Protein AF-A0A1A0EVM5-F1 (afdb_monomer_lite)

Secondary structure (DSSP, 8-state):
---------HHHHHHHHHHHHHHHHHHS-TTS-HHHHHHHHHHHHHHHHHHHHHHHHHHHHHHTTSTTTGGGHHHHHHHHHTT--HHHHHHHHIIIIIS----TTSHHHHHHHHHHHHHHHHHS--B-S-EEEETTTEEEES-B--HHHHT--HHHHTTHHHHHHHHHHHHHHHTT--GGGHHHHHHHHH---------------------

Sequence (211 aa):
MSDTRTLASPHSLIWHYYECLQRQIRRVPTDEPDRVQKQELALALFLAVSVVETFINAFFRVVVEEDEFRTHRDRVLKDIERRRSLDAKIKKWPENVLGVRLDESTPNVKRFLDLKNHRNALMHFVSSHESIELPGPLYVHGMADMSAFQALSLEQAVEYPEIIRRFVFEIFLARGITEERLPHAFHQWFGEPPSNHVVQPTAVRNVARRD

Foldseek 3Di:
DPPPDDDDQLLVVLQVLLVVLVVLLVPQDPPDDPVSSLVSLLVSLVSLLVSLLSVLLNVLQVLCVDPQQVVCNVVSVVCVVVVPDPVCSLQPVLCPRLVDGQDCPDPLNVLSVVSVVLNVLVVDWQFDQDWDDDPDPDIDGGDTDCVSSVPRDSVSSVCSSVSSLSNVLSSCVSNVNDPVCSLVVCCSRHVDHRDPDPDDDDPDPDPDDDD

pLDDT: mean 86.17, std 17.39, range [27.7, 98.44]

Radius of gyration: 20.85 Å; chains: 1; bounding box: 51×53×59 Å

Structure (mmCIF, N/CA/C/O backbone):
data_AF-A0A1A0EVM5-F1
#
_entry.id   AF-A0A1A0EVM5-F1
#
loop_
_atom_site.group_PDB
_atom_site.id
_atom_site.type_symbol
_atom_site.label_atom_id
_atom_site.label_alt_id
_atom_site.label_comp_id
_atom_site.label_asym_id
_atom_site.label_entity_id
_atom_site.label_seq_id
_atom_site.pdbx_PDB_ins_code
_atom_site.Cartn_x
_atom_site.Cartn_y
_atom_site.Cartn_z
_atom_site.occupancy
_atom_site.B_iso_or_equiv
_atom_site.auth_seq_id
_atom_site.auth_comp_id
_atom_site.auth_asym_id
_atom_site.auth_atom_id
_atom_site.pdbx_PDB_model_num
ATOM 1 N N . MET A 1 1 ? 13.929 -28.121 21.864 1.00 43.97 1 MET A N 1
ATOM 2 C CA . MET A 1 1 ? 14.242 -26.977 20.983 1.00 43.97 1 MET A CA 1
ATOM 3 C C . MET A 1 1 ? 13.591 -25.761 21.607 1.00 43.97 1 MET A C 1
ATOM 5 O O . MET A 1 1 ? 12.375 -25.763 21.740 1.00 43.97 1 MET A O 1
ATOM 9 N N . SER A 1 2 ? 14.381 -24.817 22.117 1.00 47.97 2 SER A N 1
ATOM 10 C CA . SER A 1 2 ? 13.845 -23.568 22.657 1.00 47.97 2 SER A CA 1
ATOM 11 C C . SER A 1 2 ? 13.176 -22.805 21.525 1.00 47.97 2 SER A C 1
ATOM 13 O O . SER A 1 2 ? 13.753 -22.643 20.453 1.00 47.97 2 SER A O 1
ATOM 15 N N . ASP A 1 3 ? 11.949 -22.378 21.763 1.00 53.53 3 ASP A N 1
ATOM 16 C CA . ASP A 1 3 ? 11.171 -21.565 20.848 1.00 53.53 3 ASP A CA 1
ATOM 17 C C . ASP A 1 3 ? 11.759 -20.148 20.860 1.00 53.53 3 ASP A C 1
ATOM 19 O O . ASP A 1 3 ? 11.334 -19.280 21.621 1.00 53.53 3 ASP A O 1
ATOM 23 N N . THR A 1 4 ? 12.838 -19.939 20.102 1.00 57.44 4 THR A N 1
ATOM 24 C CA . THR A 1 4 ? 13.573 -18.669 20.044 1.00 57.44 4 THR A CA 1
ATOM 25 C C . THR A 1 4 ? 12.798 -17.664 19.189 1.00 57.44 4 THR A C 1
ATOM 27 O O . THR A 1 4 ? 13.270 -17.197 18.155 1.00 57.44 4 THR A O 1
ATOM 30 N N . ARG A 1 5 ? 11.555 -17.360 19.577 1.00 63.78 5 ARG A N 1
ATOM 31 C CA . ARG A 1 5 ? 10.761 -16.320 18.923 1.00 63.78 5 ARG A CA 1
ATOM 32 C C . ARG A 1 5 ? 11.266 -14.966 19.395 1.00 63.78 5 ARG A C 1
ATOM 34 O O . ARG A 1 5 ? 11.115 -14.612 20.562 1.00 63.78 5 ARG A O 1
ATOM 41 N N . THR A 1 6 ? 11.831 -14.185 18.485 1.00 62.72 6 THR A N 1
ATOM 42 C CA . THR A 1 6 ? 12.056 -12.760 18.723 1.00 62.72 6 THR A CA 1
ATOM 43 C C . THR A 1 6 ? 10.710 -12.047 18.620 1.00 62.72 6 THR A C 1
ATOM 45 O O . THR A 1 6 ? 10.139 -11.943 17.536 1.00 62.72 6 THR A O 1
ATOM 48 N N . LEU A 1 7 ? 10.171 -11.603 19.756 1.00 68.50 7 LEU A N 1
ATOM 49 C CA . LEU A 1 7 ? 8.940 -10.817 19.804 1.00 68.50 7 LEU A CA 1
ATOM 50 C C . LEU A 1 7 ? 9.281 -9.333 19.635 1.00 68.50 7 LEU A C 1
ATOM 52 O O . LEU A 1 7 ? 10.170 -8.817 20.308 1.00 68.50 7 LEU A O 1
ATOM 56 N N . ALA A 1 8 ? 8.562 -8.646 18.754 1.00 67.38 8 ALA A N 1
ATOM 57 C CA . ALA A 1 8 ? 8.656 -7.204 18.561 1.00 67.38 8 ALA A CA 1
ATOM 58 C C . ALA A 1 8 ? 7.251 -6.605 18.469 1.00 67.38 8 ALA A C 1
ATOM 60 O O . ALA A 1 8 ? 6.277 -7.317 18.206 1.00 67.38 8 ALA A O 1
ATOM 61 N N . SER A 1 9 ? 7.143 -5.290 18.674 1.00 71.81 9 SER A N 1
ATOM 62 C CA . SER A 1 9 ? 5.880 -4.599 18.422 1.00 71.81 9 SER A CA 1
ATOM 63 C C . SER A 1 9 ? 5.495 -4.752 16.940 1.00 71.81 9 SER A C 1
ATOM 65 O O . SER A 1 9 ? 6.384 -4.725 16.081 1.00 71.81 9 SER A O 1
ATOM 67 N N . PRO A 1 10 ? 4.200 -4.872 16.601 1.00 72.50 10 PRO A N 1
ATOM 68 C CA . PRO A 1 10 ? 3.762 -4.959 15.206 1.00 72.50 10 PRO A CA 1
ATOM 69 C C . PRO A 1 10 ? 4.263 -3.795 14.331 1.00 72.50 10 PRO A C 1
ATOM 71 O O . PRO A 1 10 ? 4.486 -3.974 13.136 1.00 72.50 10 PRO A O 1
ATOM 74 N N . HIS A 1 11 ? 4.505 -2.623 14.930 1.00 80.44 11 HIS A N 1
ATOM 75 C CA . HIS A 1 11 ? 4.998 -1.426 14.240 1.00 80.44 11 HIS A CA 1
ATOM 76 C C . HIS A 1 11 ? 6.464 -1.555 13.809 1.00 80.44 11 HIS A C 1
ATOM 78 O O . HIS A 1 11 ? 6.844 -1.054 12.754 1.00 80.44 11 HIS A O 1
ATOM 84 N N . SER A 1 12 ? 7.287 -2.284 14.571 1.00 84.00 12 SER A N 1
ATOM 85 C CA . SER A 1 12 ? 8.709 -2.472 14.259 1.00 84.00 12 SER A CA 1
ATOM 86 C C . SER A 1 12 ? 8.914 -3.148 12.899 1.00 84.00 12 SER A C 1
ATOM 88 O O . SER A 1 12 ? 9.805 -2.766 12.144 1.00 84.00 12 SER A O 1
ATOM 90 N N . LEU A 1 13 ? 8.062 -4.117 12.547 1.00 88.56 13 LEU A N 1
ATOM 91 C CA . LEU A 1 13 ? 8.151 -4.806 11.258 1.00 88.56 13 LEU A CA 1
ATOM 92 C C . LEU A 1 13 ? 7.778 -3.889 10.083 1.00 88.56 13 LEU A C 1
ATOM 94 O O . LEU A 1 13 ? 8.420 -3.939 9.036 1.00 88.56 13 LEU A O 1
ATOM 98 N N . ILE A 1 14 ? 6.769 -3.034 10.269 1.00 93.75 14 ILE A N 1
ATOM 99 C CA . ILE A 1 14 ? 6.332 -2.065 9.254 1.00 93.75 14 ILE A CA 1
ATOM 100 C C . ILE A 1 14 ? 7.446 -1.066 8.979 1.00 93.75 14 ILE A C 1
ATOM 102 O O . ILE A 1 14 ? 7.776 -0.835 7.818 1.00 93.75 14 ILE A O 1
ATOM 106 N N . TRP A 1 15 ? 8.066 -0.534 10.036 1.00 91.81 15 TRP A N 1
ATOM 107 C CA . TRP A 1 15 ? 9.202 0.368 9.901 1.00 91.81 15 TRP A CA 1
ATOM 108 C C . TRP A 1 15 ? 10.344 -0.288 9.119 1.00 91.81 15 TRP A C 1
ATOM 110 O O . TRP A 1 15 ? 10.811 0.288 8.139 1.00 91.81 15 TRP A O 1
ATOM 120 N N . HIS A 1 16 ? 10.741 -1.518 9.460 1.00 91.62 16 HIS A N 1
ATOM 121 C CA . HIS A 1 16 ? 11.791 -2.210 8.710 1.00 91.62 16 HIS A CA 1
ATOM 122 C C . HIS A 1 16 ? 11.441 -2.393 7.230 1.00 91.62 16 HIS A C 1
ATOM 124 O O . HIS A 1 16 ? 12.290 -2.156 6.375 1.00 91.62 16 HIS A O 1
ATOM 130 N N . TYR A 1 17 ? 10.201 -2.765 6.902 1.00 94.00 17 TYR A N 1
ATOM 131 C CA . TYR A 1 17 ? 9.787 -2.909 5.503 1.00 94.00 17 TYR A CA 1
ATOM 132 C C . TYR A 1 17 ? 9.788 -1.569 4.767 1.00 94.00 17 TYR A C 1
ATOM 134 O O . TYR A 1 17 ? 10.235 -1.497 3.622 1.00 94.00 17 TYR A O 1
ATOM 142 N N . TYR A 1 18 ? 9.329 -0.506 5.425 1.00 95.81 18 TYR A N 1
ATOM 143 C CA . TYR A 1 18 ? 9.289 0.830 4.846 1.00 95.81 18 TYR A CA 1
ATOM 144 C C . TYR A 1 18 ? 10.695 1.401 4.629 1.00 95.81 18 TYR A C 1
ATOM 146 O O . TYR A 1 18 ? 10.997 1.937 3.564 1.00 95.81 18 TYR A O 1
ATOM 154 N N . GLU A 1 19 ? 11.605 1.204 5.582 1.00 94.69 19 GLU A N 1
ATOM 155 C CA . GLU A 1 19 ? 13.006 1.587 5.428 1.00 94.69 19 GLU A CA 1
ATOM 156 C C . GLU A 1 19 ? 13.699 0.762 4.331 1.00 94.69 19 GLU A C 1
ATOM 158 O O . GLU A 1 19 ? 14.444 1.311 3.515 1.00 94.69 19 GLU A O 1
ATOM 163 N N . CYS A 1 20 ? 13.429 -0.546 4.257 1.00 96.12 20 CYS A N 1
ATOM 164 C CA . CYS A 1 20 ? 13.907 -1.401 3.172 1.00 96.12 20 CYS A CA 1
ATOM 165 C C . CYS A 1 20 ? 13.434 -0.897 1.807 1.00 96.12 20 CYS A C 1
ATOM 167 O O . CYS A 1 20 ? 14.254 -0.811 0.900 1.00 96.12 20 CYS A O 1
ATOM 169 N N . LEU A 1 21 ? 12.164 -0.506 1.669 1.00 97.19 21 LEU A N 1
ATOM 170 C CA . LEU A 1 21 ? 11.638 0.103 0.446 1.00 97.19 21 LEU A CA 1
ATOM 171 C C . LEU A 1 21 ? 12.416 1.371 0.070 1.00 97.19 21 LEU A C 1
ATOM 173 O O . LEU A 1 21 ? 12.893 1.493 -1.056 1.00 97.19 21 LEU A O 1
ATOM 177 N N . GLN A 1 22 ? 12.580 2.303 1.010 1.00 95.94 22 GLN A N 1
ATOM 178 C CA . GLN A 1 22 ? 13.301 3.551 0.748 1.00 95.94 22 GLN A CA 1
ATOM 179 C C . GLN A 1 22 ? 14.757 3.294 0.340 1.00 95.94 22 GLN A C 1
ATOM 181 O O . GLN A 1 22 ? 15.266 3.929 -0.584 1.00 95.94 22 GLN A O 1
ATOM 186 N N . ARG A 1 23 ? 15.435 2.352 1.006 1.00 95.31 23 ARG A N 1
ATOM 187 C CA . ARG A 1 23 ? 16.802 1.941 0.655 1.00 95.31 23 ARG A CA 1
ATOM 188 C C . ARG A 1 23 ? 16.852 1.269 -0.715 1.00 95.31 23 ARG A C 1
ATOM 190 O O . ARG A 1 23 ? 17.781 1.542 -1.463 1.00 95.31 23 ARG A O 1
ATOM 197 N N . GLN A 1 24 ? 15.869 0.434 -1.040 1.00 96.38 24 GLN A N 1
ATOM 198 C CA . GLN A 1 24 ? 15.765 -0.261 -2.320 1.00 96.38 24 GLN A CA 1
ATOM 199 C C . GLN A 1 24 ? 15.641 0.732 -3.479 1.00 96.38 24 GLN A C 1
ATOM 201 O O . GLN A 1 24 ? 16.410 0.656 -4.429 1.00 96.38 24 GLN A O 1
ATOM 206 N N . ILE A 1 25 ? 14.753 1.723 -3.362 1.00 96.00 25 ILE A N 1
ATOM 207 C CA . ILE A 1 25 ? 14.581 2.771 -4.382 1.00 96.00 25 ILE A CA 1
ATOM 208 C C . ILE A 1 25 ? 15.883 3.563 -4.580 1.00 96.00 25 ILE A C 1
ATOM 210 O O . ILE A 1 25 ? 16.296 3.800 -5.709 1.00 96.00 25 ILE A O 1
ATOM 214 N N . ARG A 1 26 ? 16.578 3.932 -3.493 1.00 94.31 26 ARG A N 1
ATOM 215 C CA . ARG A 1 26 ? 17.863 4.660 -3.571 1.00 94.31 26 ARG A CA 1
ATOM 216 C C . ARG A 1 26 ? 19.008 3.837 -4.163 1.00 94.31 26 ARG A C 1
ATOM 218 O O . ARG A 1 26 ? 20.016 4.417 -4.549 1.00 94.31 26 ARG A O 1
ATOM 225 N N . ARG A 1 27 ? 18.894 2.508 -4.159 1.00 92.88 27 ARG A N 1
ATOM 226 C CA . ARG A 1 27 ? 19.908 1.583 -4.680 1.00 92.88 27 ARG A CA 1
ATOM 227 C C . ARG A 1 27 ? 19.740 1.275 -6.159 1.00 92.88 27 ARG A C 1
ATOM 229 O O . ARG A 1 27 ? 20.636 0.646 -6.709 1.00 92.88 27 ARG A O 1
ATOM 236 N N . VAL A 1 28 ? 18.639 1.697 -6.787 1.00 93.38 28 VAL A N 1
ATOM 237 C CA . VAL A 1 28 ? 18.426 1.483 -8.221 1.00 93.38 28 VAL A CA 1
ATOM 238 C C . VAL A 1 28 ? 19.581 2.142 -8.991 1.00 93.38 28 VAL A C 1
ATOM 240 O O . VAL A 1 28 ? 19.744 3.362 -8.902 1.00 93.38 28 VAL A O 1
ATOM 243 N N . PRO A 1 29 ? 20.404 1.362 -9.711 1.00 90.31 29 PRO A N 1
ATOM 244 C CA . PRO A 1 29 ? 21.614 1.880 -10.336 1.00 90.31 29 PRO A CA 1
ATOM 245 C C . PRO A 1 29 ? 21.276 2.641 -11.621 1.00 90.31 29 PRO A C 1
ATOM 247 O O . PRO A 1 29 ? 20.846 2.052 -12.607 1.00 90.31 29 PRO A O 1
ATOM 250 N N . THR A 1 30 ? 21.456 3.961 -11.631 1.00 91.75 30 THR A N 1
ATOM 251 C CA . THR A 1 30 ? 21.058 4.817 -12.767 1.00 91.75 30 THR A CA 1
ATOM 252 C C . THR A 1 30 ? 21.988 4.724 -13.979 1.00 91.75 30 THR A C 1
ATOM 254 O O . THR A 1 30 ? 21.638 5.192 -15.058 1.00 91.75 30 THR A O 1
ATOM 257 N N . ASP A 1 31 ? 23.181 4.170 -13.794 1.00 92.75 31 ASP A N 1
ATOM 258 C CA . ASP A 1 31 ? 24.231 3.980 -14.797 1.00 92.75 31 ASP A CA 1
ATOM 259 C C . ASP A 1 31 ? 24.241 2.573 -15.418 1.00 92.75 31 ASP A C 1
ATOM 261 O O . ASP A 1 31 ? 24.923 2.337 -16.415 1.00 92.75 31 ASP A O 1
ATOM 265 N N . GLU A 1 32 ? 23.454 1.649 -14.869 1.00 92.44 32 GLU A N 1
ATOM 266 C CA . GLU A 1 32 ? 23.339 0.278 -15.362 1.00 92.44 32 GLU A CA 1
ATOM 267 C C . GLU A 1 32 ? 22.284 0.144 -16.476 1.00 92.44 32 GLU A C 1
ATOM 269 O O . GLU A 1 32 ? 21.379 0.978 -16.601 1.00 92.44 32 GLU A O 1
ATOM 274 N N . PRO A 1 33 ? 22.327 -0.938 -17.277 1.00 91.25 33 PRO A N 1
ATOM 275 C CA . PRO A 1 33 ? 21.315 -1.217 -18.286 1.00 91.25 33 PRO A CA 1
ATOM 276 C C . PRO A 1 33 ? 19.897 -1.309 -17.706 1.00 91.25 33 PRO A C 1
ATOM 278 O O . PRO A 1 33 ? 19.683 -1.865 -16.628 1.00 91.25 33 PRO A O 1
ATOM 281 N N . ASP A 1 34 ? 18.912 -0.882 -18.498 1.00 90.56 34 ASP A N 1
ATOM 282 C CA . ASP A 1 34 ? 17.478 -0.855 -18.157 1.00 90.56 34 ASP A CA 1
ATOM 283 C C . ASP A 1 34 ? 16.962 -2.159 -17.512 1.00 90.56 34 ASP A C 1
ATOM 285 O O . ASP A 1 34 ? 16.226 -2.130 -16.529 1.00 90.56 34 ASP A O 1
ATOM 289 N N . ARG A 1 35 ? 17.425 -3.326 -17.982 1.00 91.50 35 ARG A N 1
ATOM 290 C CA . ARG A 1 35 ? 17.053 -4.629 -17.400 1.00 91.50 35 ARG A CA 1
ATOM 291 C C . ARG A 1 35 ? 17.413 -4.762 -15.913 1.00 91.50 35 ARG A C 1
ATOM 293 O O . ARG A 1 35 ? 16.649 -5.367 -15.169 1.00 91.50 35 ARG A O 1
ATOM 300 N N . VAL A 1 36 ? 18.568 -4.235 -15.498 1.00 91.06 36 VAL A N 1
ATOM 301 C CA . VAL A 1 36 ? 19.063 -4.312 -14.113 1.00 91.06 36 VAL A CA 1
ATOM 302 C C . VAL A 1 36 ? 18.250 -3.355 -13.253 1.00 91.06 36 VAL A C 1
ATOM 304 O O . VAL A 1 36 ? 17.747 -3.742 -12.203 1.00 91.06 36 VAL A O 1
ATOM 307 N N . GLN A 1 37 ? 18.009 -2.141 -13.756 1.00 93.50 37 GLN A N 1
ATOM 308 C CA . GLN A 1 37 ? 17.135 -1.173 -13.097 1.00 93.50 37 GLN A CA 1
ATOM 309 C C . GLN A 1 37 ? 15.743 -1.761 -12.852 1.00 93.50 37 GLN A C 1
ATOM 311 O O . GLN A 1 37 ? 15.243 -1.720 -11.731 1.00 93.50 37 GLN A O 1
ATOM 316 N N . LYS A 1 38 ? 15.136 -2.390 -13.864 1.00 94.56 38 LYS A N 1
ATOM 317 C CA . LYS A 1 38 ? 13.801 -2.995 -13.752 1.00 94.56 38 LYS A CA 1
ATOM 318 C C . LYS A 1 38 ? 13.726 -4.144 -12.749 1.00 94.56 38 LYS A C 1
ATOM 320 O O . LYS A 1 38 ? 12.695 -4.295 -12.099 1.00 94.56 38 LYS A O 1
ATOM 325 N N . GLN A 1 39 ? 14.795 -4.922 -12.569 1.00 93.38 39 GLN A N 1
ATOM 326 C CA . GLN A 1 39 ? 14.854 -5.945 -11.516 1.00 93.38 39 GLN A CA 1
ATOM 327 C C . GLN A 1 39 ? 14.772 -5.308 -10.121 1.00 93.38 39 GLN A C 1
ATOM 329 O O . GLN A 1 39 ? 13.942 -5.713 -9.305 1.00 93.38 39 GLN A O 1
ATOM 334 N N . GLU A 1 40 ? 15.557 -4.257 -9.875 1.00 95.31 40 GLU A N 1
ATOM 335 C CA . GLU A 1 40 ? 15.542 -3.529 -8.601 1.00 95.31 40 GLU A CA 1
ATOM 336 C C . GLU A 1 40 ? 14.210 -2.789 -8.370 1.00 95.31 40 GLU A C 1
ATOM 338 O O . GLU A 1 40 ? 13.699 -2.758 -7.245 1.00 95.31 40 GLU A O 1
ATOM 343 N N . LEU A 1 41 ? 13.611 -2.241 -9.433 1.00 96.75 41 LEU A N 1
ATOM 344 C CA . LEU A 1 41 ? 12.300 -1.582 -9.399 1.00 96.75 41 LEU A CA 1
ATOM 345 C C . LEU A 1 41 ? 11.163 -2.574 -9.129 1.00 96.75 41 LEU A C 1
ATOM 347 O O . LEU A 1 41 ? 10.248 -2.261 -8.368 1.00 96.75 41 LEU A O 1
ATOM 351 N N . ALA A 1 42 ? 11.229 -3.787 -9.685 1.00 96.06 42 ALA A N 1
ATOM 352 C CA . ALA A 1 42 ? 10.263 -4.838 -9.385 1.00 96.06 42 ALA A CA 1
ATOM 353 C C . ALA A 1 42 ? 10.296 -5.188 -7.890 1.00 96.06 42 ALA A C 1
ATOM 355 O O . ALA A 1 42 ? 9.247 -5.247 -7.248 1.00 96.06 42 ALA A O 1
ATOM 356 N N . LEU A 1 43 ? 11.490 -5.340 -7.303 1.00 95.81 43 LEU A N 1
ATOM 357 C CA . LEU A 1 43 ? 11.645 -5.562 -5.860 1.00 95.81 43 LEU A CA 1
ATOM 358 C C . LEU A 1 43 ? 11.076 -4.400 -5.033 1.00 95.81 43 LEU A C 1
ATOM 360 O O . LEU A 1 43 ? 10.377 -4.643 -4.046 1.00 95.81 43 LEU A O 1
ATOM 364 N N . ALA A 1 44 ? 11.309 -3.150 -5.448 1.00 97.62 44 ALA A N 1
ATOM 365 C CA . ALA A 1 44 ? 10.710 -1.981 -4.803 1.00 97.62 44 ALA A CA 1
ATOM 366 C C . ALA A 1 44 ? 9.172 -2.031 -4.846 1.00 97.62 44 ALA A C 1
ATOM 368 O O . ALA A 1 44 ? 8.521 -1.782 -3.832 1.00 97.62 44 ALA A O 1
ATOM 369 N N . LEU A 1 45 ? 8.582 -2.423 -5.978 1.00 97.69 45 LEU A N 1
ATOM 370 C CA . LEU A 1 45 ? 7.134 -2.575 -6.125 1.00 97.69 45 LEU A CA 1
ATOM 371 C C . LEU A 1 45 ? 6.567 -3.666 -5.198 1.00 97.69 45 LEU A C 1
ATOM 373 O O . LEU A 1 45 ? 5.555 -3.447 -4.523 1.00 97.69 45 LEU A O 1
ATOM 377 N N . PHE A 1 46 ? 7.231 -4.824 -5.104 1.00 96.62 46 PHE A N 1
ATOM 378 C CA . PHE A 1 46 ? 6.843 -5.881 -4.162 1.00 96.62 46 PHE A CA 1
ATOM 379 C C . PHE A 1 46 ? 6.907 -5.409 -2.710 1.00 96.62 46 PHE A C 1
ATOM 381 O O . PHE A 1 46 ? 5.970 -5.657 -1.942 1.00 96.62 46 PHE A O 1
ATOM 388 N N . LEU A 1 47 ? 7.979 -4.708 -2.333 1.00 96.94 47 LEU A N 1
ATOM 389 C CA . LEU A 1 47 ? 8.131 -4.142 -0.994 1.00 96.94 47 LEU A CA 1
ATOM 390 C C . LEU A 1 47 ? 7.039 -3.115 -0.696 1.00 96.94 47 LEU A C 1
ATOM 392 O O . LEU A 1 47 ? 6.439 -3.182 0.372 1.00 96.94 47 LEU A O 1
ATOM 396 N N . ALA A 1 48 ? 6.714 -2.226 -1.635 1.00 98.00 48 ALA A N 1
ATOM 397 C CA . ALA A 1 48 ? 5.708 -1.186 -1.436 1.00 98.00 48 ALA A CA 1
ATOM 398 C C . ALA A 1 48 ? 4.322 -1.757 -1.100 1.00 98.00 48 ALA A C 1
ATOM 400 O O . ALA A 1 48 ? 3.674 -1.327 -0.143 1.00 98.00 48 ALA A O 1
ATOM 401 N N . VAL A 1 49 ? 3.888 -2.788 -1.828 1.00 97.62 49 VAL A N 1
ATOM 402 C CA . VAL A 1 49 ? 2.616 -3.468 -1.538 1.00 97.62 49 VAL A CA 1
ATOM 403 C C . VAL A 1 49 ? 2.695 -4.264 -0.229 1.00 97.62 49 VAL A C 1
ATOM 405 O O . VAL A 1 49 ? 1.734 -4.276 0.542 1.00 97.62 49 VAL A O 1
ATOM 408 N N . SER A 1 50 ? 3.844 -4.885 0.056 1.00 96.31 50 SER A N 1
ATOM 409 C CA . SER A 1 50 ? 4.067 -5.649 1.293 1.00 96.31 50 SER A CA 1
ATOM 410 C C . SER A 1 50 ? 4.045 -4.765 2.541 1.00 96.31 50 SER A C 1
ATOM 412 O O . SER A 1 50 ? 3.518 -5.178 3.570 1.00 96.31 50 SER A O 1
ATOM 414 N N . VAL A 1 51 ? 4.569 -3.539 2.459 1.00 97.44 51 VAL A N 1
ATOM 415 C CA . VAL A 1 51 ? 4.510 -2.540 3.536 1.00 97.44 51 VAL A CA 1
ATOM 416 C C . VAL A 1 51 ? 3.059 -2.279 3.943 1.00 97.44 51 VAL A C 1
ATOM 418 O O . VAL A 1 51 ? 2.725 -2.380 5.123 1.00 97.44 51 VAL A O 1
ATOM 421 N N . VAL A 1 52 ? 2.184 -1.996 2.974 1.00 97.94 52 VAL A N 1
ATOM 422 C CA . VAL A 1 52 ? 0.768 -1.705 3.247 1.00 97.94 52 VAL A CA 1
ATOM 423 C C . VAL A 1 52 ? 0.021 -2.938 3.741 1.00 97.94 52 VAL A C 1
ATOM 425 O O . VAL A 1 52 ? -0.790 -2.830 4.658 1.00 97.94 52 VAL A O 1
ATOM 428 N N . GLU A 1 53 ? 0.300 -4.120 3.192 1.00 96.94 53 GLU A N 1
ATOM 429 C CA . GLU A 1 53 ? -0.318 -5.352 3.684 1.00 96.94 53 GLU A CA 1
ATOM 430 C C . GLU A 1 53 ? 0.059 -5.642 5.143 1.00 96.94 53 GLU A C 1
ATOM 432 O O . GLU A 1 53 ? -0.817 -5.943 5.960 1.00 96.94 53 GLU A O 1
ATOM 437 N N . THR A 1 54 ? 1.339 -5.507 5.489 1.00 95.81 54 THR A N 1
ATOM 438 C CA . THR A 1 54 ? 1.813 -5.651 6.870 1.00 95.81 54 THR A CA 1
ATOM 439 C C . THR A 1 54 ? 1.172 -4.608 7.777 1.00 95.81 54 THR A C 1
ATOM 441 O O . THR A 1 54 ? 0.690 -4.966 8.853 1.00 95.81 54 THR A O 1
ATOM 444 N N . PHE A 1 55 ? 1.092 -3.351 7.327 1.00 97.19 55 PHE A N 1
ATOM 445 C CA . PHE A 1 55 ? 0.406 -2.289 8.057 1.00 97.19 55 PHE A CA 1
ATOM 446 C C . PHE A 1 55 ? -1.057 -2.631 8.325 1.00 97.19 55 PHE A C 1
ATOM 448 O O . PHE A 1 55 ? -1.461 -2.612 9.479 1.00 97.19 55 PHE A O 1
ATOM 455 N N . ILE A 1 56 ? -1.841 -3.015 7.315 1.00 97.06 56 ILE A N 1
ATOM 456 C CA . ILE A 1 56 ? -3.259 -3.358 7.496 1.00 97.06 56 ILE A CA 1
ATOM 457 C C . ILE A 1 56 ? -3.418 -4.513 8.489 1.00 97.06 56 ILE A C 1
ATOM 459 O O . ILE A 1 56 ? -4.250 -4.434 9.393 1.00 97.06 56 ILE A O 1
ATOM 463 N N . ASN A 1 57 ? -2.610 -5.570 8.362 1.00 95.81 57 ASN A N 1
ATOM 464 C CA . ASN A 1 57 ? -2.664 -6.705 9.285 1.00 95.81 57 ASN A CA 1
ATOM 465 C C . ASN A 1 57 ? -2.400 -6.268 10.730 1.00 95.81 57 ASN A C 1
ATOM 467 O O . ASN A 1 57 ? -3.150 -6.636 11.630 1.00 95.81 57 ASN A O 1
ATOM 471 N N . ALA A 1 58 ? -1.347 -5.485 10.951 1.00 95.19 58 ALA A N 1
ATOM 472 C CA . ALA A 1 58 ? -0.949 -5.026 12.274 1.00 95.19 58 ALA A CA 1
ATOM 473 C C . ALA A 1 58 ? -1.921 -3.986 12.853 1.00 95.19 58 ALA A C 1
ATOM 475 O O . ALA A 1 58 ? -2.302 -4.084 14.016 1.00 95.19 58 ALA A O 1
ATOM 476 N N . PHE A 1 59 ? -2.362 -3.028 12.040 1.00 96.25 59 PHE A N 1
ATOM 477 C CA . PHE A 1 59 ? -3.289 -1.969 12.423 1.00 96.25 59 PHE A CA 1
ATOM 478 C C . PHE A 1 59 ? -4.607 -2.539 12.910 1.00 96.25 59 PHE A C 1
ATOM 480 O O . PHE A 1 59 ? -4.977 -2.325 14.060 1.00 96.25 59 PHE A O 1
ATOM 487 N N . PHE A 1 60 ? -5.274 -3.351 12.091 1.00 96.56 60 PHE A N 1
ATOM 488 C CA . PHE A 1 60 ? -6.545 -3.940 12.498 1.00 96.56 60 PHE A CA 1
ATOM 489 C C . PHE A 1 60 ? -6.379 -4.957 13.627 1.00 96.56 60 PHE A C 1
ATOM 491 O O . PHE A 1 60 ? -7.284 -5.089 14.442 1.00 96.56 60 PHE A O 1
ATOM 498 N N . ARG A 1 61 ? -5.222 -5.628 13.740 1.00 95.06 61 ARG A N 1
ATOM 499 C CA . A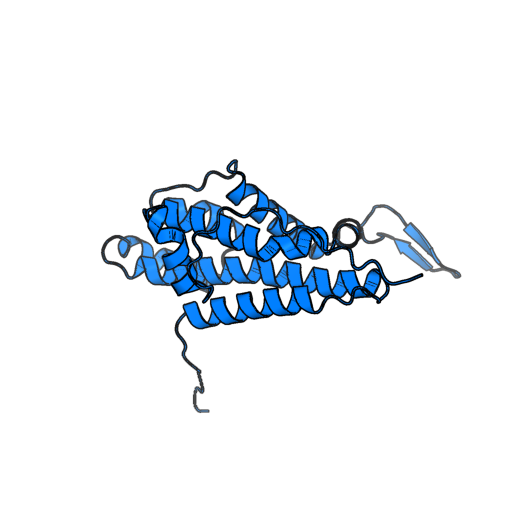RG A 1 61 ? -4.905 -6.487 14.891 1.00 95.06 61 ARG A CA 1
ATOM 500 C C . ARG A 1 61 ? -4.852 -5.702 16.203 1.00 95.06 61 ARG A C 1
ATOM 502 O O . ARG A 1 61 ? -5.269 -6.260 17.214 1.00 95.06 61 ARG A O 1
ATOM 509 N N . VAL A 1 62 ? -4.319 -4.480 16.192 1.00 94.12 62 VAL A N 1
ATOM 510 C CA . VAL A 1 62 ? -4.256 -3.592 17.364 1.00 94.12 62 VAL A CA 1
ATOM 511 C C . VAL A 1 62 ? -5.622 -2.968 17.643 1.00 94.12 62 VAL A C 1
ATOM 513 O O . VAL A 1 62 ? -6.090 -3.039 18.773 1.00 94.12 62 VAL A O 1
ATOM 516 N N . VAL A 1 63 ? -6.289 -2.437 16.615 1.00 95.06 63 VAL A N 1
ATOM 517 C CA . VAL A 1 63 ? -7.590 -1.759 16.743 1.00 95.06 63 VAL A CA 1
ATOM 518 C C . VAL A 1 63 ? -8.633 -2.657 17.410 1.00 95.06 63 VAL A C 1
ATOM 520 O O . VAL A 1 63 ? -9.323 -2.213 18.317 1.00 95.06 63 VAL A O 1
ATOM 523 N N . VAL A 1 64 ? -8.718 -3.940 17.043 1.00 96.44 64 VAL A N 1
ATOM 524 C CA . VAL A 1 64 ? -9.706 -4.865 17.639 1.00 96.44 64 VAL A CA 1
ATOM 525 C C . VAL A 1 64 ? -9.416 -5.282 19.086 1.00 96.44 64 VAL A C 1
ATOM 527 O O . VAL A 1 64 ? -10.169 -6.073 19.649 1.00 96.44 64 VAL A O 1
ATOM 530 N N . GLU A 1 65 ? -8.326 -4.813 19.695 1.00 95.56 65 GLU A N 1
ATOM 531 C CA . GLU A 1 65 ? -8.105 -4.975 21.138 1.00 95.56 65 GLU A CA 1
ATOM 532 C C . GLU A 1 65 ? -8.694 -3.800 21.949 1.00 95.56 65 GLU A C 1
ATOM 534 O O . GLU A 1 65 ? -8.921 -3.941 23.156 1.00 95.56 65 GLU A O 1
ATOM 539 N N . GLU A 1 66 ? -9.007 -2.675 21.295 1.00 94.12 66 GLU A N 1
ATOM 540 C CA . GLU A 1 66 ? -9.680 -1.514 21.891 1.00 94.12 66 GLU A CA 1
ATOM 541 C C . GLU A 1 66 ? -11.144 -1.858 22.220 1.00 94.12 66 GLU A C 1
ATOM 543 O O . GLU A 1 66 ? -11.802 -2.580 21.467 1.00 94.12 66 GLU A O 1
ATOM 548 N N . ASP A 1 67 ? -11.664 -1.353 23.348 1.00 94.19 67 ASP A N 1
ATOM 549 C CA . ASP A 1 67 ? -13.006 -1.708 23.845 1.00 94.19 67 ASP A CA 1
ATOM 550 C C . ASP A 1 67 ? -14.108 -1.449 22.804 1.00 94.19 67 ASP A C 1
ATOM 552 O O . ASP A 1 67 ? -15.022 -2.260 22.661 1.00 94.19 67 ASP A O 1
ATOM 556 N N . GLU A 1 68 ? -13.978 -0.364 22.037 1.00 95.00 68 GLU A N 1
ATOM 557 C CA . GLU A 1 68 ? -14.919 0.048 20.991 1.00 95.00 68 GLU A CA 1
ATOM 558 C C . GLU A 1 68 ? -15.051 -0.981 19.853 1.00 95.00 68 GLU A C 1
ATOM 560 O O . GLU A 1 68 ? -16.145 -1.197 19.336 1.00 95.00 68 GLU A O 1
ATOM 565 N N . PHE A 1 69 ? -13.964 -1.676 19.497 1.00 95.88 69 PHE A N 1
ATOM 566 C CA . PHE A 1 69 ? -13.907 -2.563 18.325 1.00 95.88 69 PHE A CA 1
ATOM 567 C C . PHE A 1 69 ? -13.769 -4.048 18.682 1.00 95.88 69 PHE A C 1
ATOM 569 O O . PHE A 1 69 ? -13.690 -4.907 17.794 1.00 95.88 69 PHE A O 1
ATOM 576 N N . ARG A 1 70 ? -13.743 -4.380 19.978 1.00 95.06 70 ARG A N 1
ATOM 577 C CA . ARG A 1 70 ? -13.463 -5.734 20.479 1.00 95.06 70 ARG A CA 1
ATOM 578 C C . ARG A 1 70 ? -14.430 -6.796 19.956 1.00 95.06 70 ARG A C 1
ATOM 580 O O . ARG A 1 70 ? -14.041 -7.952 19.790 1.00 95.06 70 ARG A O 1
ATOM 587 N N . THR A 1 71 ? -15.663 -6.417 19.629 1.00 96.81 71 THR A N 1
ATOM 588 C CA . THR A 1 71 ? -16.673 -7.308 19.028 1.00 96.81 71 THR A CA 1
ATOM 589 C C . THR A 1 71 ? -16.223 -7.919 17.693 1.00 96.81 71 THR A C 1
ATOM 591 O O . THR A 1 71 ? -16.703 -8.987 17.313 1.00 96.81 71 THR A O 1
ATOM 594 N N . HIS A 1 72 ? -15.266 -7.301 16.991 1.00 96.50 72 HIS A N 1
ATOM 595 C CA . HIS A 1 72 ? -14.744 -7.771 15.703 1.00 96.50 72 HIS A CA 1
ATOM 596 C C . HIS A 1 72 ? -13.474 -8.629 15.811 1.00 96.50 72 HIS A C 1
ATOM 598 O O . HIS A 1 72 ? -13.002 -9.159 14.797 1.00 96.50 72 HIS A O 1
ATOM 604 N N . ARG A 1 73 ? -12.925 -8.795 17.020 1.00 96.25 73 ARG A N 1
ATOM 605 C CA . ARG A 1 73 ? -11.623 -9.427 17.273 1.00 96.25 73 ARG A CA 1
ATOM 606 C C . ARG A 1 73 ? -11.485 -10.809 16.646 1.00 96.25 73 ARG A C 1
ATOM 608 O O . ARG A 1 73 ? -10.586 -11.021 15.835 1.00 96.25 73 ARG A O 1
ATOM 615 N N . ASP A 1 74 ? -12.386 -11.734 16.963 1.00 96.25 74 ASP A N 1
ATOM 616 C CA . ASP A 1 74 ? -12.270 -13.128 16.510 1.00 96.25 74 ASP A CA 1
ATOM 617 C C . ASP A 1 74 ? -12.336 -13.251 14.985 1.00 96.25 74 ASP A C 1
ATOM 619 O O . ASP A 1 74 ? -11.638 -14.070 14.383 1.00 96.25 74 ASP A O 1
ATOM 623 N N . ARG A 1 75 ? -13.128 -12.390 14.336 1.00 95.50 75 ARG A N 1
ATOM 624 C CA . ARG A 1 75 ? -13.210 -12.331 12.875 1.00 95.50 75 ARG A CA 1
ATOM 625 C C . ARG A 1 75 ? -11.887 -11.876 12.263 1.00 95.50 75 ARG A C 1
ATOM 627 O O . ARG A 1 75 ? -11.402 -12.535 11.346 1.00 95.50 75 ARG A O 1
ATOM 634 N N . VAL A 1 76 ? -11.307 -10.782 12.759 1.00 95.19 76 VAL A N 1
ATOM 635 C CA . VAL A 1 76 ? -10.035 -10.252 12.238 1.00 95.19 76 VAL A CA 1
ATOM 636 C C . VAL A 1 76 ? -8.900 -11.249 12.462 1.00 95.19 76 VAL A C 1
ATOM 638 O O . VAL A 1 76 ? -8.144 -11.526 11.533 1.00 95.19 76 VAL A O 1
ATOM 641 N N . LEU A 1 77 ? -8.814 -11.866 13.645 1.00 94.69 77 LEU A N 1
ATOM 642 C CA . LEU A 1 77 ? -7.797 -12.883 13.936 1.00 94.69 77 LEU A CA 1
ATOM 643 C C . LEU A 1 77 ? -7.895 -14.086 12.998 1.00 94.69 77 LEU A C 1
ATOM 645 O O . LEU A 1 77 ? -6.884 -14.529 12.455 1.00 94.69 77 LEU A O 1
ATOM 649 N N . LYS A 1 78 ? -9.114 -14.564 12.746 1.00 95.69 78 LYS A N 1
ATOM 650 C CA . LYS A 1 78 ? -9.369 -15.666 11.818 1.00 95.69 78 LYS A CA 1
ATOM 651 C C . LYS A 1 78 ? -9.038 -15.302 10.370 1.00 95.69 78 LYS A C 1
ATOM 653 O O . LYS A 1 78 ? -8.518 -16.138 9.634 1.00 95.69 78 LYS A O 1
ATOM 658 N N . ASP A 1 79 ? -9.323 -14.073 9.943 1.00 95.44 79 ASP A N 1
ATOM 659 C CA . ASP A 1 79 ? -8.958 -13.598 8.605 1.00 95.44 79 ASP A CA 1
ATOM 660 C C . ASP A 1 79 ? -7.429 -13.479 8.438 1.00 95.44 79 ASP A C 1
ATOM 662 O O . ASP A 1 79 ? -6.909 -13.815 7.368 1.00 95.44 79 ASP A O 1
ATOM 666 N N . ILE A 1 80 ? -6.704 -13.053 9.484 1.00 92.75 80 ILE A N 1
ATOM 667 C CA . ILE A 1 80 ? -5.230 -13.028 9.517 1.00 92.75 80 ILE A CA 1
ATOM 668 C C . ILE A 1 80 ? -4.668 -14.450 9.429 1.00 92.75 80 ILE A C 1
ATOM 670 O O . ILE A 1 80 ? -3.823 -14.720 8.576 1.00 92.75 80 ILE A O 1
ATOM 674 N N . GLU A 1 81 ? -5.162 -15.369 10.262 1.00 93.19 81 GLU A N 1
ATOM 675 C CA . GLU A 1 81 ? -4.731 -16.773 10.290 1.00 93.19 81 GLU A CA 1
ATOM 676 C C . GLU A 1 81 ? -4.923 -17.450 8.926 1.00 93.19 81 GLU A C 1
ATOM 678 O O . GLU A 1 81 ? -4.033 -18.133 8.418 1.00 93.19 81 GLU A O 1
ATOM 683 N N . ARG A 1 82 ? -6.061 -17.185 8.275 1.00 94.50 82 ARG A N 1
ATOM 684 C CA . ARG A 1 82 ? -6.392 -17.704 6.940 1.00 94.50 82 ARG A CA 1
ATOM 685 C C . ARG A 1 82 ? -5.697 -16.974 5.797 1.00 94.50 82 ARG A C 1
ATOM 687 O O . ARG A 1 82 ? -5.977 -17.286 4.641 1.00 94.50 82 ARG A O 1
ATOM 694 N N . ARG A 1 83 ? -4.830 -16.000 6.093 1.00 92.25 83 ARG A N 1
ATOM 695 C CA . ARG A 1 83 ? -4.106 -15.193 5.102 1.00 92.25 83 ARG A CA 1
ATOM 696 C C . ARG A 1 83 ? -5.046 -14.625 4.037 1.00 92.25 83 ARG A C 1
ATOM 698 O O . ARG A 1 83 ? -4.791 -14.753 2.840 1.00 92.25 83 ARG A O 1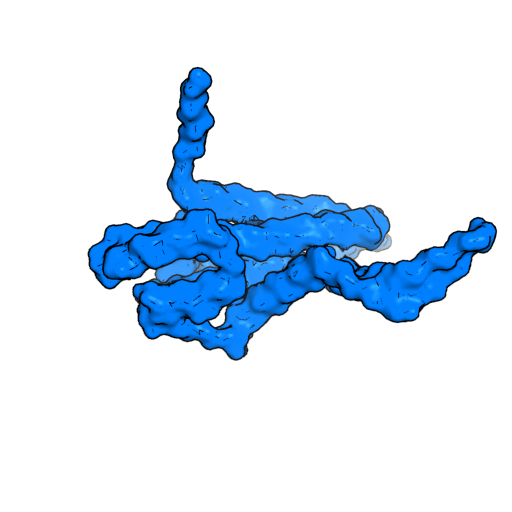
ATOM 705 N N . ARG A 1 84 ? -6.162 -14.020 4.468 1.00 93.88 84 ARG A N 1
ATOM 706 C CA . ARG A 1 84 ? -7.091 -13.345 3.546 1.00 93.88 84 ARG A CA 1
ATOM 707 C C . ARG A 1 84 ? -6.324 -12.404 2.614 1.00 93.88 84 ARG A C 1
ATOM 709 O O . ARG A 1 84 ? -5.360 -11.768 3.032 1.00 93.88 84 ARG A O 1
ATOM 716 N N . SER A 1 85 ? -6.761 -12.314 1.359 1.00 94.56 85 SER A N 1
ATOM 717 C CA . SER A 1 85 ? -6.102 -11.461 0.370 1.00 94.56 85 SER A CA 1
ATOM 718 C C . SER A 1 85 ? -6.139 -9.992 0.785 1.00 94.56 85 SER A C 1
ATOM 720 O O . SER A 1 85 ? -7.102 -9.533 1.407 1.00 94.56 85 SER A O 1
ATOM 722 N N . LEU A 1 86 ? -5.111 -9.242 0.387 1.00 95.25 86 LEU A N 1
ATOM 723 C CA . LEU A 1 86 ? -5.044 -7.798 0.598 1.00 95.25 86 LEU A CA 1
ATOM 724 C C . LEU A 1 86 ? -6.297 -7.075 0.074 1.00 95.25 86 LEU A C 1
ATOM 726 O O . LEU A 1 86 ? -6.836 -6.214 0.761 1.00 95.25 86 LEU A O 1
ATOM 730 N N . ASP A 1 87 ? -6.820 -7.491 -1.084 1.00 94.44 87 ASP A N 1
ATOM 731 C CA . ASP A 1 87 ? -8.057 -6.943 -1.656 1.00 94.44 87 ASP A CA 1
ATOM 732 C C . ASP A 1 87 ? -9.262 -7.088 -0.730 1.00 94.44 87 ASP A C 1
ATOM 734 O O . ASP A 1 87 ? -10.026 -6.141 -0.538 1.00 94.44 87 ASP A O 1
ATOM 738 N N . ALA A 1 88 ? -9.426 -8.266 -0.123 1.00 94.56 88 ALA A N 1
ATOM 739 C CA . ALA A 1 88 ? -10.507 -8.485 0.823 1.00 94.56 88 ALA A CA 1
ATOM 740 C C . ALA A 1 88 ? -10.342 -7.586 2.055 1.00 94.56 88 ALA A C 1
ATOM 742 O O . ALA A 1 88 ? -11.325 -7.013 2.519 1.00 94.56 88 ALA A O 1
ATOM 743 N N . LYS A 1 89 ? -9.111 -7.416 2.553 1.00 96.19 89 LYS A N 1
ATOM 744 C CA . LYS A 1 89 ? -8.832 -6.573 3.723 1.00 96.19 89 LYS A CA 1
ATOM 745 C C . LYS A 1 89 ? -9.139 -5.103 3.442 1.00 96.19 89 LYS A C 1
ATOM 747 O O . LYS A 1 89 ? -9.904 -4.508 4.188 1.00 96.19 89 LYS A O 1
ATOM 752 N N . ILE A 1 90 ? -8.636 -4.545 2.339 1.00 95.94 90 ILE A N 1
ATOM 753 C CA . ILE A 1 90 ? -8.852 -3.133 1.969 1.00 95.94 90 ILE A CA 1
ATOM 754 C C . ILE A 1 90 ? -10.340 -2.830 1.796 1.00 95.94 90 ILE A C 1
ATOM 756 O O . ILE A 1 90 ? -10.831 -1.826 2.302 1.00 95.94 90 ILE A O 1
ATOM 760 N N . LYS A 1 91 ? -11.077 -3.717 1.117 1.00 93.69 91 LYS A N 1
ATOM 761 C CA . LYS A 1 91 ? -12.497 -3.490 0.823 1.00 93.69 91 LYS A CA 1
ATOM 762 C C . LYS A 1 91 ? -13.405 -3.701 2.023 1.00 93.69 91 LYS A C 1
ATOM 764 O O . LYS A 1 91 ? -14.451 -3.066 2.102 1.00 93.69 91 LYS A O 1
ATOM 769 N N . LYS A 1 92 ? -13.064 -4.645 2.906 1.00 95.19 92 LYS A N 1
ATOM 770 C CA . LYS A 1 92 ? -13.989 -5.120 3.939 1.00 95.19 92 LYS A CA 1
ATOM 771 C C . LYS A 1 92 ? -13.589 -4.754 5.349 1.00 95.19 92 LYS A C 1
ATOM 773 O O . LYS A 1 92 ? -14.492 -4.521 6.139 1.00 95.19 92 LYS A O 1
ATOM 778 N N . TRP A 1 93 ? -12.318 -4.711 5.715 1.00 96.88 93 TRP A N 1
ATOM 779 C CA . TRP A 1 93 ? -11.972 -4.458 7.113 1.00 96.88 93 TRP A CA 1
ATOM 780 C C . TRP A 1 93 ? -12.332 -3.044 7.592 1.00 96.88 93 TRP A C 1
ATOM 782 O O . TRP A 1 93 ? -12.963 -2.969 8.642 1.00 96.88 93 TRP A O 1
ATOM 792 N N . PRO A 1 94 ? -12.068 -1.957 6.838 1.00 96.81 94 PRO A N 1
ATOM 793 C CA . PRO A 1 94 ? -12.519 -0.619 7.228 1.00 96.81 94 PRO A CA 1
ATOM 794 C C . PRO A 1 94 ? -14.035 -0.558 7.463 1.00 96.81 94 PRO A C 1
ATOM 796 O O . PRO A 1 94 ? -14.474 -0.194 8.546 1.00 96.81 94 PRO A O 1
ATOM 799 N N . GLU A 1 95 ? -14.832 -1.051 6.508 1.00 96.56 95 GLU A N 1
ATOM 800 C CA . GLU A 1 95 ? -16.300 -1.085 6.606 1.00 96.56 95 GLU A CA 1
ATOM 801 C C . GLU A 1 95 ? -16.780 -1.921 7.803 1.00 96.56 95 GLU A C 1
ATOM 803 O O . GLU A 1 95 ? -17.651 -1.502 8.554 1.00 96.56 95 GLU A O 1
ATOM 808 N N . ASN A 1 96 ? -16.212 -3.115 7.988 1.00 95.81 96 ASN A N 1
ATOM 809 C CA . ASN A 1 96 ? -16.701 -4.066 8.985 1.00 95.81 96 ASN A CA 1
ATOM 810 C C . ASN A 1 96 ? -16.212 -3.798 10.409 1.00 95.81 96 ASN A C 1
ATOM 812 O O . ASN A 1 96 ? -16.804 -4.360 11.323 1.00 95.81 96 ASN A O 1
ATOM 816 N N . VAL A 1 97 ? -15.118 -3.054 10.585 1.00 97.31 97 VAL A N 1
ATOM 817 C CA . VAL A 1 97 ? -14.516 -2.797 11.902 1.00 97.31 97 VAL A CA 1
ATOM 818 C C . VAL A 1 97 ? -14.660 -1.332 12.296 1.00 97.31 97 VAL A C 1
ATOM 820 O O . VAL A 1 97 ? -15.014 -1.059 13.430 1.00 97.31 97 VAL A O 1
ATOM 823 N N . LEU A 1 98 ? -14.412 -0.396 11.377 1.00 96.88 98 LEU A N 1
ATOM 824 C CA . LEU A 1 98 ? -14.468 1.047 11.647 1.00 96.88 98 LEU A CA 1
ATOM 825 C C . LEU A 1 98 ? -15.827 1.659 11.271 1.00 96.88 98 LEU A C 1
ATOM 827 O O . LEU A 1 98 ? -16.058 2.837 11.508 1.00 96.88 98 LEU A O 1
ATOM 831 N N . GLY A 1 99 ? -16.711 0.893 10.621 1.00 96.00 99 GLY A N 1
ATOM 832 C CA . GLY A 1 99 ? -17.998 1.385 10.120 1.00 96.00 99 GLY A CA 1
ATOM 833 C C . GLY A 1 99 ? -17.892 2.281 8.880 1.00 96.00 99 GLY A C 1
ATOM 834 O O . GLY A 1 99 ? -18.916 2.709 8.350 1.00 96.00 99 GLY A O 1
ATOM 835 N N . VAL A 1 100 ? -16.678 2.542 8.381 1.00 96.06 100 VAL A N 1
ATOM 836 C CA . VAL A 1 100 ? -16.421 3.432 7.242 1.00 96.06 100 VAL A CA 1
ATOM 837 C C . VAL A 1 100 ? -15.795 2.643 6.103 1.00 96.06 100 VAL A C 1
ATOM 839 O O . VAL A 1 100 ? -14.703 2.085 6.219 1.00 96.06 100 VAL A O 1
ATOM 842 N N . ARG A 1 101 ? -16.486 2.600 4.964 1.00 95.06 101 ARG A N 1
ATOM 843 C CA . ARG A 1 101 ? -15.935 2.030 3.735 1.00 95.06 101 ARG A CA 1
ATOM 844 C C . ARG A 1 101 ? -14.992 3.039 3.081 1.00 95.06 101 ARG A C 1
ATOM 846 O O . ARG A 1 101 ? -15.364 4.191 2.894 1.00 95.06 101 ARG A O 1
ATOM 853 N N . LEU A 1 102 ? -13.808 2.581 2.673 1.00 95.12 102 LEU A N 1
ATOM 854 C CA . LEU A 1 102 ? -12.924 3.391 1.840 1.00 95.12 102 LEU A CA 1
ATOM 855 C C . LEU A 1 102 ? -13.542 3.593 0.462 1.00 95.12 102 LEU A C 1
ATOM 857 O O . LEU A 1 102 ? -13.954 2.629 -0.193 1.00 95.12 102 LEU A O 1
ATOM 861 N N . ASP A 1 103 ? -13.554 4.838 0.015 1.00 92.94 103 ASP A N 1
ATOM 862 C CA . ASP A 1 103 ? -13.958 5.171 -1.337 1.00 92.94 103 ASP A CA 1
ATOM 863 C C . ASP A 1 103 ? -12.808 4.883 -2.315 1.00 92.94 103 ASP A C 1
ATOM 865 O O . ASP A 1 103 ? -11.794 5.583 -2.355 1.00 92.94 103 ASP A O 1
ATOM 869 N N . GLU A 1 104 ? -12.982 3.825 -3.114 1.00 92.81 104 GLU A N 1
ATOM 870 C CA . GLU A 1 104 ? -12.035 3.382 -4.147 1.00 92.81 104 GLU A CA 1
ATOM 871 C C . GLU A 1 104 ? -11.825 4.437 -5.252 1.00 92.81 104 GLU A C 1
ATOM 873 O O . GLU A 1 104 ? -10.841 4.358 -5.988 1.00 92.81 104 GLU A O 1
ATOM 878 N N . SER A 1 105 ? -12.721 5.426 -5.369 1.00 92.19 105 SER A N 1
ATOM 879 C CA . SER A 1 105 ? -12.606 6.525 -6.331 1.00 92.19 105 SER A CA 1
ATOM 880 C C . SER A 1 105 ? -11.698 7.663 -5.857 1.00 92.19 105 SER A C 1
ATOM 882 O O . SER A 1 105 ? -11.242 8.461 -6.682 1.00 92.19 105 SER A O 1
ATOM 884 N N . THR A 1 106 ? -11.374 7.719 -4.559 1.00 93.75 106 THR A N 1
ATOM 885 C CA . THR A 1 106 ? -10.458 8.738 -4.037 1.00 93.75 106 THR A CA 1
ATOM 886 C C . THR A 1 106 ? -9.075 8.585 -4.678 1.00 93.75 106 THR A C 1
ATOM 888 O O . THR A 1 106 ? -8.585 7.460 -4.844 1.00 93.75 106 THR A O 1
ATOM 891 N N . PR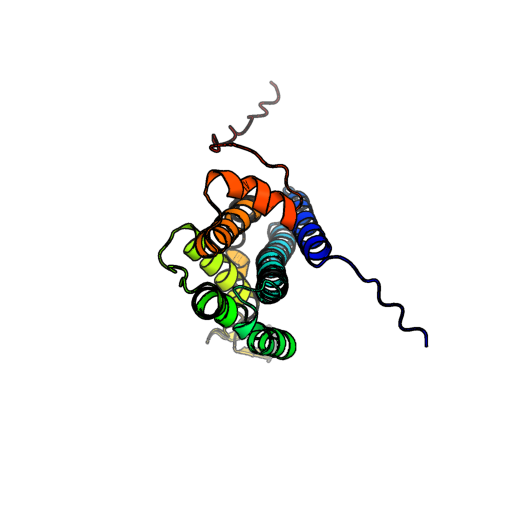O A 1 107 ? -8.391 9.693 -5.026 1.00 96.31 107 PRO A N 1
ATOM 892 C CA . PRO A 1 107 ? -7.079 9.621 -5.668 1.00 96.31 107 PRO A CA 1
ATOM 893 C C . PRO A 1 107 ? -6.055 8.807 -4.866 1.00 96.31 107 PRO A C 1
ATOM 895 O O . PRO A 1 107 ? -5.256 8.074 -5.447 1.00 96.31 107 PRO A O 1
ATOM 898 N N . ASN A 1 108 ? -6.103 8.893 -3.535 1.00 96.62 108 ASN A N 1
ATOM 899 C CA . ASN A 1 108 ? -5.170 8.213 -2.639 1.00 96.62 108 ASN A CA 1
ATOM 900 C C . ASN A 1 108 ? -5.383 6.692 -2.631 1.00 96.62 108 ASN A C 1
ATOM 902 O O . ASN A 1 108 ? -4.417 5.937 -2.760 1.00 96.62 108 ASN A O 1
ATOM 906 N N . VAL A 1 109 ? -6.640 6.233 -2.552 1.00 97.00 109 VAL A N 1
ATOM 907 C CA . VAL A 1 109 ? -6.962 4.800 -2.628 1.00 97.00 109 VAL A CA 1
ATOM 908 C C . VAL A 1 109 ? -6.654 4.256 -4.014 1.00 97.00 109 VAL A C 1
ATOM 910 O O . VAL A 1 109 ? -5.979 3.232 -4.133 1.00 97.00 109 VAL A O 1
ATOM 913 N N . LYS A 1 110 ? -7.070 4.969 -5.064 1.00 96.88 110 LYS A N 1
ATOM 914 C CA . LYS A 1 110 ? -6.849 4.556 -6.449 1.00 96.88 110 LYS A CA 1
ATOM 915 C C . LYS A 1 110 ? -5.366 4.365 -6.769 1.00 96.88 110 LYS A C 1
ATOM 917 O O . LYS A 1 110 ? -4.999 3.300 -7.254 1.00 96.88 110 LYS A O 1
ATOM 922 N N . ARG A 1 111 ? -4.500 5.329 -6.423 1.00 97.19 111 ARG A N 1
ATOM 923 C CA . ARG A 1 111 ? -3.046 5.227 -6.677 1.00 97.19 111 ARG A CA 1
ATOM 924 C C . ARG A 1 111 ? -2.430 3.981 -6.037 1.00 97.19 111 ARG A C 1
ATOM 926 O O . ARG A 1 111 ? -1.587 3.331 -6.652 1.00 97.19 111 ARG A O 1
ATOM 933 N N . PHE A 1 112 ? -2.847 3.621 -4.823 1.00 98.12 112 PHE A N 1
ATOM 934 C CA . PHE A 1 112 ? -2.358 2.398 -4.186 1.00 98.12 112 PHE A CA 1
ATOM 935 C C . PHE A 1 112 ? -2.931 1.127 -4.830 1.00 98.12 112 PHE A C 1
ATOM 937 O O . PHE A 1 112 ? -2.210 0.141 -5.005 1.00 98.12 112 PHE A O 1
ATOM 944 N N . LEU A 1 113 ? -4.211 1.127 -5.211 1.00 97.50 113 LEU A N 1
ATOM 945 C CA . LEU A 1 113 ? -4.808 -0.002 -5.926 1.00 97.50 113 LEU A CA 1
ATOM 946 C C . LEU A 1 113 ? -4.125 -0.238 -7.277 1.00 97.50 113 LEU A C 1
ATOM 948 O O . LEU A 1 113 ? -3.861 -1.393 -7.610 1.00 97.50 113 LEU A O 1
ATOM 952 N N . ASP A 1 114 ? -3.773 0.824 -8.000 1.00 96.31 114 ASP A N 1
ATOM 953 C CA . ASP A 1 114 ? -3.012 0.751 -9.249 1.00 96.31 114 ASP A CA 1
ATOM 954 C C . ASP A 1 114 ? -1.631 0.120 -9.013 1.00 96.31 114 ASP A C 1
ATOM 956 O O . ASP A 1 114 ? -1.251 -0.813 -9.721 1.00 96.31 114 ASP A O 1
ATOM 960 N N . LEU A 1 115 ? -0.930 0.520 -7.945 1.00 96.62 115 LEU A N 1
ATOM 961 C CA . LEU A 1 115 ? 0.350 -0.073 -7.540 1.00 96.62 115 LEU A CA 1
ATOM 962 C C . LEU A 1 115 ? 0.224 -1.579 -7.240 1.00 96.62 115 LEU A C 1
ATOM 964 O O . LEU A 1 115 ? 1.000 -2.407 -7.721 1.00 96.62 115 LEU A O 1
ATOM 968 N N . LYS A 1 116 ? -0.797 -1.963 -6.471 1.00 96.44 116 LYS A N 1
ATOM 969 C CA . LYS A 1 116 ? -1.100 -3.369 -6.167 1.00 96.44 116 LYS A CA 1
ATOM 970 C C . LYS A 1 116 ? -1.438 -4.159 -7.434 1.00 96.44 116 LYS A C 1
ATOM 972 O O . LYS A 1 116 ? -1.007 -5.304 -7.565 1.00 96.44 116 LYS A O 1
ATOM 977 N N . ASN A 1 117 ? -2.203 -3.575 -8.352 1.00 95.00 117 ASN A N 1
ATOM 978 C CA . ASN A 1 117 ? -2.569 -4.211 -9.615 1.00 95.00 117 ASN A CA 1
ATOM 979 C C . ASN A 1 117 ? -1.344 -4.396 -10.516 1.00 95.00 117 ASN A C 1
ATOM 981 O O . ASN A 1 117 ? -1.191 -5.466 -11.101 1.00 95.00 117 ASN A O 1
ATOM 985 N N . HIS A 1 118 ? -0.429 -3.426 -10.546 1.00 95.00 118 HIS A N 1
ATOM 986 C CA . HIS A 1 118 ? 0.854 -3.548 -11.240 1.00 95.00 118 HIS A CA 1
ATOM 987 C C . HIS A 1 118 ? 1.689 -4.695 -10.662 1.00 95.00 118 HIS A C 1
ATOM 989 O O . HIS A 1 118 ? 2.153 -5.555 -11.408 1.00 95.00 118 HIS A O 1
ATOM 995 N N . ARG A 1 119 ? 1.787 -4.802 -9.329 1.00 94.81 119 ARG A N 1
ATOM 996 C CA . ARG A 1 119 ? 2.451 -5.941 -8.670 1.00 94.81 119 ARG A CA 1
ATOM 997 C C . ARG A 1 119 ? 1.819 -7.275 -9.066 1.00 94.81 119 ARG A C 1
ATOM 999 O O . ARG A 1 119 ? 2.531 -8.242 -9.318 1.00 94.81 119 ARG A O 1
ATOM 1006 N N . ASN A 1 120 ? 0.489 -7.347 -9.101 1.00 92.38 120 ASN A N 1
ATOM 1007 C CA . ASN A 1 120 ? -0.226 -8.560 -9.501 1.00 92.38 120 ASN A CA 1
ATOM 1008 C C . ASN A 1 120 ? 0.037 -8.915 -10.973 1.00 92.38 120 ASN A C 1
ATOM 1010 O O . ASN A 1 120 ? 0.233 -10.087 -11.279 1.00 92.38 120 ASN A O 1
ATOM 1014 N N . ALA A 1 121 ? 0.103 -7.921 -11.861 1.00 90.94 121 ALA A N 1
ATOM 1015 C CA . ALA A 1 121 ? 0.437 -8.117 -13.269 1.00 90.94 121 ALA A CA 1
ATOM 1016 C C . ALA A 1 121 ? 1.866 -8.658 -13.469 1.00 90.94 121 ALA A C 1
ATOM 1018 O O . ALA A 1 121 ? 2.086 -9.441 -14.382 1.00 90.94 121 ALA A O 1
ATOM 1019 N N . LEU A 1 122 ? 2.821 -8.327 -12.587 1.00 89.69 122 LEU A N 1
ATOM 1020 C CA . LEU A 1 122 ? 4.153 -8.955 -12.601 1.00 89.69 122 LEU A CA 1
ATOM 1021 C C . LEU A 1 122 ? 4.143 -10.431 -12.174 1.00 89.69 122 LEU A C 1
ATOM 1023 O O . LEU A 1 122 ? 5.026 -11.186 -12.567 1.00 89.69 122 LEU A O 1
ATOM 1027 N N . MET A 1 123 ? 3.189 -10.835 -11.333 1.00 83.50 123 MET A N 1
ATOM 1028 C CA . MET A 1 123 ? 3.111 -12.195 -10.784 1.00 83.50 123 MET A CA 1
ATOM 1029 C C . MET A 1 123 ? 2.322 -13.162 -11.665 1.00 83.50 123 MET A C 1
ATOM 1031 O O . MET A 1 123 ? 2.533 -14.374 -11.595 1.00 83.50 123 MET A O 1
ATOM 1035 N N . HIS A 1 124 ? 1.377 -12.649 -12.449 1.00 73.88 124 HIS A N 1
ATOM 1036 C CA . HIS A 1 124 ? 0.494 -13.457 -13.276 1.00 73.88 124 HIS A CA 1
ATOM 1037 C C . HIS A 1 124 ? 0.913 -13.352 -14.740 1.00 73.88 124 HIS A C 1
ATOM 1039 O O . HIS A 1 124 ? 0.557 -12.401 -15.427 1.00 73.88 124 HIS A O 1
ATOM 1045 N N . PHE A 1 125 ? 1.655 -14.358 -15.212 1.00 61.69 125 PHE A N 1
ATOM 1046 C CA . PHE A 1 125 ? 2.005 -14.493 -16.622 1.00 61.69 125 PHE A CA 1
ATOM 1047 C C . PHE A 1 125 ? 0.736 -14.686 -17.455 1.00 61.69 125 PHE A C 1
ATOM 1049 O O . PHE A 1 125 ? 0.071 -15.720 -17.362 1.00 61.69 125 PHE A O 1
ATOM 1056 N N . VAL A 1 126 ? 0.407 -13.697 -18.282 1.00 60.19 126 VAL A N 1
ATOM 1057 C CA . VAL A 1 126 ? -0.544 -13.887 -19.373 1.00 60.19 126 VAL A CA 1
ATOM 1058 C C . VAL A 1 126 ? 0.259 -14.461 -20.535 1.00 60.19 126 VAL A C 1
ATOM 1060 O O . VAL A 1 126 ? 1.137 -13.799 -21.085 1.00 60.19 126 VAL A O 1
ATOM 1063 N N . SER A 1 127 ? 0.012 -15.733 -20.846 1.00 53.59 127 SER A N 1
ATOM 1064 C CA . SER A 1 127 ? 0.542 -16.367 -22.053 1.00 53.59 127 SER A CA 1
ATOM 1065 C C . SER A 1 127 ? -0.060 -15.650 -23.259 1.00 53.59 127 SER A C 1
ATOM 1067 O O . SER A 1 127 ? -1.287 -15.602 -23.395 1.00 53.59 127 SER A O 1
ATOM 1069 N N . SER A 1 128 ? 0.769 -15.047 -24.105 1.00 59.94 128 SER A N 1
ATOM 1070 C CA . SER A 1 128 ? 0.304 -14.525 -25.382 1.00 59.94 128 SER A CA 1
ATOM 1071 C C . SER A 1 128 ? -0.066 -15.706 -26.285 1.00 59.94 128 SER A C 1
ATOM 1073 O O . SER A 1 128 ? 0.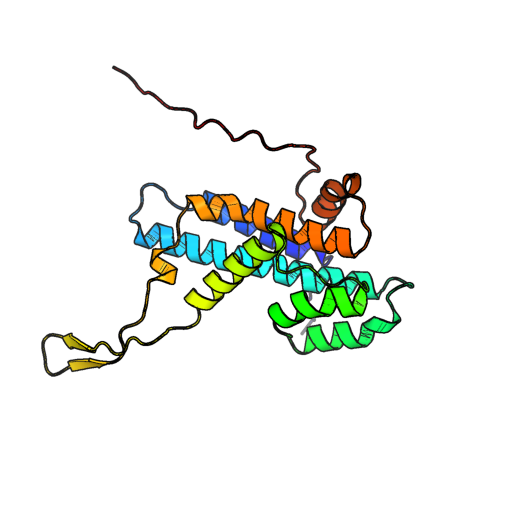480 -16.797 -26.166 1.00 59.94 128 SER A O 1
ATOM 1075 N N . HIS A 1 129 ? -0.997 -15.527 -27.221 1.00 64.88 129 HIS A N 1
ATOM 1076 C CA . HIS A 1 129 ? -1.300 -16.578 -28.208 1.00 64.88 129 HIS A CA 1
ATOM 1077 C C . HIS A 1 129 ? -0.187 -16.711 -29.269 1.00 64.88 129 HIS A C 1
ATOM 1079 O O . HIS A 1 129 ? -0.344 -17.422 -30.260 1.00 64.88 129 HIS A O 1
ATOM 1085 N N . GLU A 1 130 ? 0.929 -16.003 -29.088 1.00 63.69 130 GLU A N 1
ATOM 1086 C CA . GLU A 1 130 ? 2.021 -15.939 -30.043 1.00 63.69 130 GLU A CA 1
ATOM 1087 C C . GLU A 1 130 ? 2.992 -17.094 -29.814 1.00 63.69 130 GLU A C 1
ATOM 1089 O O . GLU A 1 130 ? 3.218 -17.558 -28.691 1.00 63.69 130 GLU A O 1
ATOM 1094 N N . SER A 1 131 ? 3.550 -17.582 -30.916 1.00 74.94 131 SER A N 1
ATOM 1095 C CA . SER A 1 131 ? 4.517 -18.672 -30.921 1.00 74.94 131 SER A CA 1
ATOM 1096 C C . SER A 1 131 ? 5.757 -18.235 -31.680 1.00 74.94 131 SER A C 1
ATOM 1098 O O . SER A 1 131 ? 5.634 -17.588 -32.720 1.00 74.94 131 SER A O 1
ATOM 1100 N N . ILE A 1 132 ? 6.935 -18.598 -31.180 1.00 77.44 132 ILE A N 1
ATOM 1101 C CA . ILE A 1 132 ? 8.196 -18.373 -31.887 1.00 77.44 132 ILE A CA 1
ATOM 1102 C C . ILE A 1 132 ? 8.828 -19.706 -32.272 1.00 77.44 132 ILE A C 1
ATOM 1104 O O . ILE A 1 132 ? 8.811 -20.672 -31.505 1.00 77.44 132 ILE A O 1
ATOM 1108 N N . GLU A 1 133 ? 9.391 -19.744 -33.472 1.00 70.19 133 GLU A N 1
ATOM 1109 C CA . GLU A 1 133 ? 10.226 -20.841 -33.944 1.00 70.19 133 GLU A CA 1
ATOM 1110 C C . GLU A 1 133 ? 11.683 -20.493 -33.633 1.00 70.19 133 GLU A C 1
ATOM 1112 O O . GLU A 1 133 ? 12.194 -19.452 -34.055 1.00 70.19 133 GLU A O 1
ATOM 1117 N N . LEU A 1 134 ? 12.340 -21.333 -32.835 1.00 75.75 134 LEU A N 1
ATOM 1118 C CA . LEU A 1 134 ? 13.768 -21.207 -32.550 1.00 75.75 134 LEU A CA 1
ATOM 1119 C C . LEU A 1 134 ? 14.563 -22.128 -33.491 1.00 75.75 134 LEU A C 1
ATOM 1121 O O . LEU A 1 134 ? 14.012 -23.123 -33.955 1.00 75.75 134 LEU A O 1
ATOM 1125 N N . PRO A 1 135 ? 15.853 -21.845 -33.777 1.00 71.19 135 PRO A N 1
ATOM 1126 C CA . PRO A 1 135 ? 16.650 -22.676 -34.681 1.00 71.19 135 PRO A CA 1
ATOM 1127 C C . PRO A 1 135 ? 16.643 -24.160 -34.264 1.00 71.19 135 PRO A C 1
ATOM 1129 O O . PRO A 1 135 ? 17.166 -24.513 -33.207 1.00 71.19 135 PRO A O 1
ATOM 1132 N N . GLY A 1 136 ? 16.052 -25.023 -35.100 1.00 74.25 136 GLY A N 1
ATOM 1133 C CA . GLY A 1 136 ? 15.800 -26.444 -34.814 1.00 74.25 136 GLY A CA 1
ATOM 1134 C C . GLY A 1 136 ? 14.298 -26.785 -34.823 1.00 74.25 136 GLY A C 1
ATOM 1135 O O . GLY A 1 136 ? 13.494 -25.966 -35.248 1.00 74.25 136 GLY A O 1
ATOM 1136 N N . PRO A 1 137 ? 13.880 -27.984 -34.370 1.00 74.19 137 PRO A N 1
ATOM 1137 C CA . PRO A 1 137 ? 12.470 -28.399 -34.362 1.00 74.19 137 PRO A CA 1
ATOM 1138 C C . PRO A 1 137 ? 11.694 -27.893 -33.125 1.00 74.19 137 PRO A C 1
ATOM 1140 O O . PRO A 1 137 ? 10.787 -28.575 -32.646 1.00 74.19 137 PRO A O 1
ATOM 1143 N N . LEU A 1 138 ? 12.081 -26.752 -32.541 1.00 69.69 138 LEU A N 1
ATOM 1144 C CA . LEU A 1 138 ? 11.509 -26.255 -31.287 1.00 69.69 138 LEU A CA 1
ATOM 1145 C C . LEU A 1 138 ? 10.564 -25.073 -31.543 1.00 69.69 138 LEU A C 1
ATOM 1147 O O . LEU A 1 138 ? 11.001 -23.982 -31.911 1.00 69.69 138 LEU A O 1
ATOM 1151 N N . TYR A 1 139 ? 9.282 -25.283 -31.246 1.00 73.62 139 TYR A N 1
ATOM 1152 C CA . TYR A 1 139 ? 8.266 -24.234 -31.201 1.00 73.62 139 TYR A CA 1
ATOM 1153 C C . TYR A 1 139 ? 7.987 -23.862 -29.747 1.00 73.62 139 TYR A C 1
ATOM 1155 O O . TYR A 1 139 ? 7.577 -24.704 -28.946 1.00 73.62 139 TYR A O 1
ATOM 1163 N N . VAL A 1 140 ? 8.206 -22.596 -29.397 1.00 73.81 140 VAL A N 1
ATOM 1164 C CA . VAL A 1 140 ? 7.770 -22.052 -28.109 1.00 73.81 140 VAL A CA 1
ATOM 1165 C C . VAL A 1 140 ? 6.401 -21.434 -28.331 1.00 73.81 140 VAL A C 1
ATOM 1167 O O . VAL A 1 140 ? 6.291 -20.369 -28.930 1.00 73.81 140 VAL A O 1
ATOM 1170 N N . HIS A 1 141 ? 5.358 -22.122 -27.875 1.00 70.12 141 HIS A N 1
ATOM 1171 C CA . HIS A 1 141 ? 4.002 -21.584 -27.824 1.00 70.12 141 HIS A CA 1
ATOM 1172 C C . HIS A 1 141 ? 3.795 -20.843 -26.506 1.00 70.12 141 HIS A C 1
ATOM 1174 O O . HIS A 1 141 ? 4.195 -21.347 -25.456 1.00 70.12 141 HIS A O 1
ATOM 1180 N N . GLY A 1 142 ? 3.121 -19.695 -26.542 1.00 67.06 142 GLY A N 1
ATOM 1181 C CA . GLY A 1 142 ? 2.745 -19.006 -25.314 1.00 67.06 142 GLY A CA 1
ATOM 1182 C C . GLY A 1 142 ? 3.809 -18.048 -24.797 1.00 67.06 142 GLY A C 1
ATOM 1183 O O . GLY A 1 142 ? 4.266 -18.194 -23.662 1.00 67.06 142 GLY A O 1
ATOM 1184 N N . MET A 1 143 ? 4.247 -17.096 -25.627 1.00 76.25 143 MET A N 1
ATOM 1185 C CA . MET A 1 143 ? 5.233 -16.098 -25.199 1.00 76.25 143 MET A CA 1
ATOM 1186 C C . MET A 1 143 ? 4.713 -15.303 -23.993 1.00 76.25 143 MET A C 1
ATOM 1188 O O . MET A 1 143 ? 3.541 -14.947 -23.920 1.00 76.25 143 MET A O 1
ATOM 1192 N N . ALA A 1 144 ? 5.576 -15.024 -23.017 1.00 77.50 144 ALA A N 1
ATOM 1193 C CA . ALA A 1 144 ? 5.169 -14.284 -21.826 1.00 77.50 144 ALA A CA 1
ATOM 1194 C C . ALA A 1 144 ? 4.967 -12.792 -22.142 1.00 77.50 144 ALA A C 1
ATOM 1196 O O . ALA A 1 144 ? 5.884 -12.138 -22.645 1.00 77.50 144 ALA A O 1
ATOM 1197 N N . ASP A 1 145 ? 3.801 -12.239 -21.793 1.00 80.88 145 ASP A N 1
ATOM 1198 C CA . ASP A 1 145 ? 3.593 -10.790 -21.803 1.00 80.88 145 ASP A CA 1
ATOM 1199 C C . ASP A 1 145 ? 4.431 -10.128 -20.694 1.00 80.88 145 ASP A C 1
ATOM 1201 O O . ASP A 1 145 ? 4.183 -10.302 -19.500 1.00 80.88 145 ASP A O 1
ATOM 1205 N N . MET A 1 146 ? 5.438 -9.355 -21.104 1.00 85.75 146 MET A N 1
ATOM 1206 C CA . MET A 1 146 ? 6.355 -8.640 -20.213 1.00 85.75 146 MET A CA 1
ATOM 1207 C C . MET A 1 146 ? 5.994 -7.156 -20.046 1.00 85.75 146 MET A C 1
ATOM 1209 O O . MET A 1 146 ? 6.761 -6.415 -19.431 1.00 85.75 146 MET A O 1
ATOM 1213 N N . SER A 1 147 ? 4.856 -6.688 -20.569 1.00 89.50 147 SER A N 1
ATOM 1214 C CA . SER A 1 147 ? 4.502 -5.260 -20.621 1.00 89.50 147 SER A CA 1
ATOM 1215 C C . SER A 1 147 ? 4.480 -4.607 -19.238 1.00 89.50 147 SER A C 1
ATOM 1217 O O . SER A 1 147 ? 5.010 -3.512 -19.059 1.00 89.50 147 SER A O 1
ATOM 1219 N N . ALA A 1 148 ? 3.957 -5.309 -18.227 1.00 90.75 148 ALA A N 1
ATOM 1220 C CA . ALA A 1 148 ? 3.966 -4.830 -16.846 1.00 90.75 148 ALA A CA 1
ATOM 1221 C C . ALA A 1 148 ? 5.395 -4.629 -16.312 1.00 90.75 148 ALA A C 1
ATOM 1223 O O . ALA A 1 148 ? 5.670 -3.636 -15.643 1.00 90.75 148 ALA A O 1
ATOM 1224 N N . PHE A 1 149 ? 6.324 -5.531 -16.635 1.00 91.75 149 PHE A N 1
ATOM 1225 C CA . PHE A 1 149 ? 7.729 -5.390 -16.250 1.00 91.75 149 PHE A CA 1
ATOM 1226 C C . PHE A 1 149 ? 8.403 -4.242 -17.007 1.00 91.75 149 PHE A C 1
ATOM 1228 O O . PHE A 1 149 ? 9.152 -3.464 -16.424 1.00 91.75 149 PHE A O 1
ATOM 1235 N N . GLN A 1 150 ? 8.099 -4.092 -18.297 1.00 91.75 150 GLN A N 1
ATOM 1236 C CA . GLN A 1 150 ? 8.657 -3.026 -19.128 1.00 91.75 150 GLN A CA 1
ATOM 1237 C C . GLN A 1 150 ? 8.169 -1.628 -18.728 1.00 91.75 150 GLN A C 1
ATOM 1239 O O . GLN A 1 150 ? 8.904 -0.664 -18.927 1.00 91.75 150 GLN A O 1
ATOM 1244 N N . ALA A 1 151 ? 6.977 -1.522 -18.136 1.00 93.75 151 ALA A N 1
ATOM 1245 C CA . ALA A 1 151 ? 6.406 -0.267 -17.654 1.00 93.75 151 ALA A CA 1
ATOM 1246 C C . ALA A 1 151 ? 7.024 0.247 -16.339 1.00 93.75 151 ALA A C 1
ATOM 1248 O O . ALA A 1 151 ? 6.731 1.370 -15.937 1.00 93.75 151 ALA A O 1
ATOM 1249 N N . LEU A 1 152 ? 7.850 -0.554 -15.652 1.00 95.06 152 LEU A N 1
ATOM 1250 C CA . LEU A 1 152 ? 8.540 -0.125 -14.434 1.00 95.06 152 LEU A CA 1
ATOM 1251 C C . LEU A 1 152 ? 9.495 1.034 -14.739 1.00 95.06 152 LEU A C 1
ATOM 1253 O O . LEU A 1 152 ? 10.321 0.945 -15.646 1.00 95.06 152 LEU A O 1
ATOM 1257 N N . SER A 1 153 ? 9.417 2.093 -13.935 1.00 95.00 153 SER A N 1
ATOM 1258 C CA . SER A 1 153 ? 10.287 3.263 -14.056 1.00 95.00 153 SER A CA 1
ATOM 1259 C C . SER A 1 153 ? 10.717 3.790 -12.690 1.00 95.00 153 SER A C 1
ATOM 1261 O O . SER A 1 153 ? 9.985 3.692 -11.700 1.00 95.00 153 SER A O 1
ATOM 1263 N N . LEU A 1 154 ? 11.912 4.384 -12.639 1.00 94.44 154 LEU A N 1
ATOM 1264 C CA . LEU A 1 154 ? 12.421 5.017 -11.424 1.00 94.44 154 LEU A CA 1
ATOM 1265 C C . LEU A 1 154 ? 11.561 6.216 -11.002 1.00 94.44 154 LEU A C 1
ATOM 1267 O O . LEU A 1 154 ? 11.322 6.397 -9.812 1.00 94.44 154 LEU A O 1
ATOM 1271 N N . GLU A 1 155 ? 11.044 6.979 -11.967 1.00 93.62 155 GLU A N 1
ATOM 1272 C CA . GLU A 1 155 ? 10.139 8.111 -11.728 1.00 93.62 155 GLU A CA 1
ATOM 1273 C C . GLU A 1 155 ? 8.876 7.690 -10.963 1.00 93.62 155 GLU A C 1
ATOM 1275 O O . GLU A 1 155 ? 8.457 8.362 -10.026 1.00 93.62 155 GLU A O 1
ATOM 1280 N N . GLN A 1 156 ? 8.298 6.535 -11.292 1.00 93.44 156 GLN A N 1
ATOM 1281 C CA . GLN A 1 156 ? 7.176 6.000 -10.523 1.00 93.44 156 GLN A CA 1
ATOM 1282 C C . GLN A 1 156 ? 7.617 5.482 -9.151 1.00 93.44 156 GLN A C 1
ATOM 1284 O O . GLN A 1 156 ? 6.902 5.666 -8.169 1.00 93.44 156 GLN A O 1
ATOM 1289 N N . ALA A 1 157 ? 8.776 4.825 -9.063 1.00 95.38 157 ALA A N 1
ATOM 1290 C CA . ALA A 1 157 ? 9.230 4.207 -7.821 1.00 95.38 157 ALA A CA 1
ATOM 1291 C C . ALA A 1 157 ? 9.549 5.219 -6.716 1.00 95.38 157 ALA A C 1
ATOM 1293 O O . ALA A 1 157 ? 9.276 4.943 -5.547 1.00 95.38 157 ALA A O 1
ATOM 1294 N N . VAL A 1 158 ? 10.061 6.406 -7.061 1.00 96.31 158 VAL A N 1
ATOM 1295 C CA . VAL A 1 158 ? 10.301 7.473 -6.072 1.00 96.31 158 VAL A CA 1
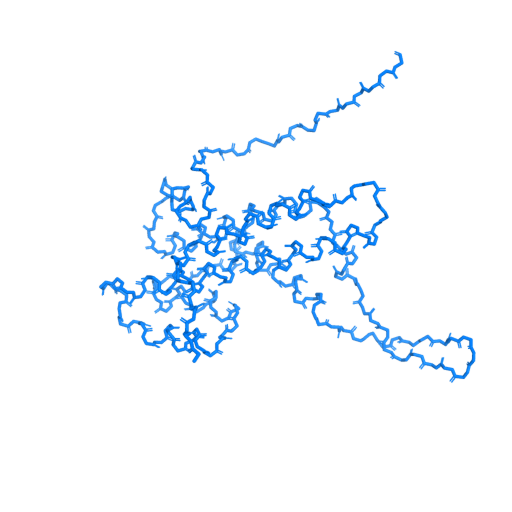ATOM 1296 C C . VAL A 1 158 ? 9.012 7.985 -5.419 1.00 96.31 158 VAL A C 1
ATOM 1298 O O . VAL A 1 158 ? 9.063 8.475 -4.293 1.00 96.31 158 VAL A O 1
ATOM 1301 N N . GLU A 1 159 ? 7.857 7.789 -6.061 1.00 97.06 159 GLU A N 1
ATOM 1302 C CA . GLU A 1 159 ? 6.538 8.153 -5.532 1.00 97.06 159 GLU A CA 1
ATOM 1303 C C . GLU A 1 159 ? 5.937 7.091 -4.598 1.00 97.06 159 GLU A C 1
ATOM 1305 O O . GLU A 1 159 ? 4.965 7.370 -3.894 1.00 97.06 159 GLU A O 1
ATOM 1310 N N . TYR A 1 160 ? 6.476 5.865 -4.556 1.00 97.81 160 TYR A N 1
ATOM 1311 C CA . TYR A 1 160 ? 5.891 4.778 -3.758 1.00 97.81 160 TYR A CA 1
ATOM 1312 C C . TYR A 1 160 ? 5.732 5.124 -2.268 1.00 97.81 160 TYR A C 1
ATOM 1314 O O . TYR A 1 160 ? 4.659 4.845 -1.727 1.00 97.81 160 TYR A O 1
ATOM 1322 N N . PRO A 1 161 ? 6.714 5.753 -1.587 1.00 97.25 161 PRO A N 1
ATOM 1323 C CA . PRO A 1 161 ? 6.551 6.158 -0.192 1.00 97.25 161 PRO A CA 1
ATOM 1324 C C . PRO A 1 161 ? 5.372 7.120 0.013 1.00 97.25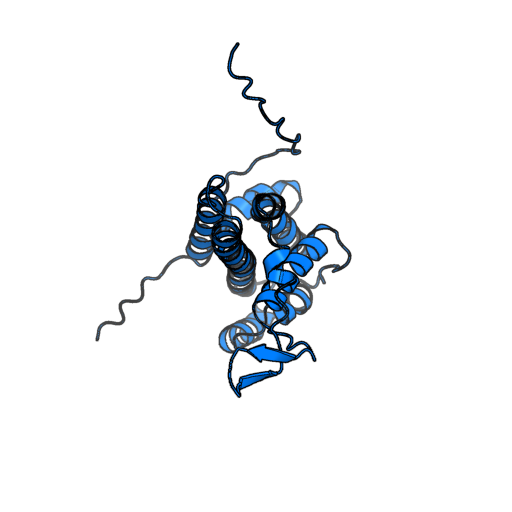 161 PRO A C 1
ATOM 1326 O O . PRO A 1 161 ? 4.583 6.946 0.941 1.00 97.25 161 PRO A O 1
ATOM 1329 N N . GLU A 1 162 ? 5.197 8.078 -0.899 1.00 97.00 162 GLU A N 1
ATOM 1330 C CA . GLU A 1 162 ? 4.096 9.042 -0.846 1.00 97.00 162 GLU A CA 1
ATOM 1331 C C . GLU A 1 162 ? 2.741 8.368 -1.087 1.00 97.00 162 GLU A C 1
ATOM 1333 O O . GLU A 1 162 ? 1.782 8.631 -0.361 1.00 97.00 162 GLU A O 1
ATOM 1338 N N . ILE A 1 163 ? 2.659 7.451 -2.057 1.00 98.06 163 ILE A N 1
ATOM 1339 C CA . ILE A 1 163 ? 1.444 6.665 -2.327 1.00 98.06 163 ILE A CA 1
ATOM 1340 C C . ILE A 1 163 ? 1.037 5.868 -1.082 1.00 98.06 163 ILE A C 1
ATOM 1342 O O . ILE A 1 163 ? -0.131 5.892 -0.691 1.00 98.06 163 ILE A O 1
ATOM 1346 N N . ILE A 1 164 ? 1.995 5.198 -0.434 1.00 98.25 164 ILE A N 1
ATOM 1347 C CA . ILE A 1 164 ? 1.769 4.449 0.809 1.00 98.25 164 ILE A CA 1
ATOM 1348 C C . ILE A 1 164 ? 1.257 5.383 1.903 1.00 98.25 164 ILE A C 1
ATOM 1350 O O . ILE A 1 164 ? 0.236 5.094 2.524 1.00 98.25 164 ILE A O 1
ATOM 1354 N N . ARG A 1 165 ? 1.936 6.512 2.122 1.00 97.62 165 ARG A N 1
ATOM 1355 C CA . ARG A 1 165 ? 1.578 7.487 3.155 1.00 97.62 165 ARG A CA 1
ATOM 1356 C C . ARG A 1 165 ? 0.153 7.994 2.986 1.00 97.62 165 ARG A C 1
ATOM 1358 O O . ARG A 1 165 ? -0.633 7.954 3.930 1.00 97.62 165 ARG A O 1
ATOM 1365 N N . ARG A 1 166 ? -0.201 8.420 1.773 1.00 97.50 166 ARG A N 1
ATOM 1366 C CA . ARG A 1 166 ? -1.538 8.932 1.458 1.00 97.50 166 ARG A CA 1
ATOM 1367 C C . ARG A 1 166 ? -2.613 7.862 1.580 1.00 97.50 166 ARG A C 1
ATOM 1369 O O . ARG A 1 166 ? -3.663 8.140 2.139 1.00 97.50 166 ARG A O 1
ATOM 1376 N N . PHE A 1 167 ? -2.346 6.637 1.138 1.00 98.44 167 PHE A N 1
ATOM 1377 C CA . PHE A 1 167 ? -3.274 5.526 1.335 1.00 98.44 167 PHE A CA 1
ATOM 1378 C C . PHE A 1 167 ? -3.509 5.218 2.822 1.00 98.44 167 PHE A C 1
ATOM 1380 O O . PHE A 1 167 ? -4.640 5.018 3.256 1.00 98.44 167 PHE A O 1
ATOM 1387 N N . VAL A 1 168 ? -2.446 5.205 3.626 1.00 98.00 168 VAL A N 1
ATOM 1388 C CA . VAL A 1 168 ? -2.535 4.970 5.073 1.00 98.00 168 VAL A CA 1
ATOM 1389 C C . VAL A 1 168 ? -3.326 6.078 5.771 1.00 98.00 168 VAL A C 1
ATOM 1391 O O . VAL A 1 168 ? -4.081 5.794 6.700 1.00 98.00 168 VAL A O 1
ATOM 1394 N N . PHE A 1 169 ? -3.208 7.325 5.310 1.00 97.81 169 PHE A N 1
ATOM 1395 C CA . PHE A 1 169 ? -4.011 8.431 5.831 1.00 97.81 169 PHE A CA 1
ATOM 1396 C C . PHE A 1 169 ? -5.510 8.183 5.646 1.00 97.81 169 PHE A C 1
ATOM 1398 O O . PHE A 1 169 ? -6.261 8.439 6.577 1.00 97.81 169 PHE A O 1
ATOM 1405 N N . GLU A 1 170 ? -5.943 7.599 4.526 1.00 98.00 170 GLU A N 1
ATOM 1406 C CA . GLU A 1 170 ? -7.353 7.224 4.321 1.00 98.00 170 GLU A CA 1
ATOM 1407 C C . GLU A 1 170 ? -7.837 6.202 5.364 1.00 98.00 170 GLU A C 1
ATOM 1409 O O . GLU A 1 170 ? -8.953 6.295 5.869 1.00 98.00 170 GLU A O 1
ATOM 1414 N N . ILE A 1 171 ? -6.980 5.252 5.758 1.00 98.00 171 ILE A N 1
ATOM 1415 C CA . ILE A 1 171 ? -7.287 4.287 6.829 1.00 98.00 171 ILE A CA 1
ATOM 1416 C C . ILE A 1 171 ? -7.393 4.987 8.190 1.00 98.00 171 ILE A C 1
ATOM 1418 O O . ILE A 1 171 ? -8.277 4.675 8.988 1.00 98.00 171 ILE A O 1
ATOM 1422 N N . PHE A 1 172 ? -6.495 5.929 8.473 1.00 97.75 172 PHE A N 1
ATOM 1423 C CA . PHE A 1 172 ? -6.521 6.708 9.710 1.00 97.75 172 PHE A CA 1
ATOM 1424 C C . PHE A 1 172 ? -7.743 7.627 9.794 1.00 97.75 172 PHE A C 1
ATOM 1426 O O . PHE A 1 172 ? -8.387 7.673 10.842 1.00 97.75 172 PHE A O 1
ATOM 1433 N N . LEU A 1 173 ? -8.101 8.292 8.696 1.00 97.25 173 LEU A N 1
ATOM 1434 C CA . LEU A 1 173 ? -9.316 9.097 8.585 1.00 97.25 173 LEU A CA 1
ATOM 1435 C C . LEU A 1 173 ? -10.563 8.231 8.787 1.00 97.25 173 LEU A C 1
ATOM 1437 O O . LEU A 1 173 ? -11.437 8.604 9.564 1.00 97.25 173 LEU A O 1
ATOM 1441 N N . ALA A 1 174 ? -10.610 7.034 8.193 1.00 96.69 174 ALA A N 1
ATOM 1442 C CA . ALA A 1 174 ? -11.698 6.076 8.410 1.00 96.69 174 ALA A CA 1
ATOM 1443 C C . ALA A 1 174 ? -11.826 5.624 9.876 1.00 96.69 174 ALA A C 1
ATOM 1445 O O . ALA A 1 174 ? -12.920 5.287 10.315 1.00 96.69 174 ALA A O 1
ATOM 1446 N N . ARG A 1 175 ? -10.729 5.639 10.648 1.00 96.06 175 ARG A N 1
ATOM 1447 C CA . ARG A 1 175 ? -10.743 5.392 12.102 1.00 96.06 175 ARG A CA 1
ATOM 1448 C C . ARG A 1 175 ? -11.211 6.613 12.912 1.00 96.06 175 ARG A C 1
ATOM 1450 O O . ARG A 1 175 ? -11.488 6.479 14.098 1.00 96.06 175 ARG A O 1
ATOM 1457 N N . GLY A 1 176 ? -11.269 7.798 12.311 1.00 96.31 176 GLY A N 1
ATOM 1458 C CA . GLY A 1 176 ? -11.585 9.050 13.003 1.00 96.31 176 GLY A CA 1
ATOM 1459 C C . GLY A 1 176 ? -10.363 9.796 13.551 1.00 96.31 176 GLY A C 1
ATOM 1460 O O . GLY A 1 176 ? -10.506 10.657 14.418 1.00 96.31 176 GLY A O 1
ATOM 1461 N N . ILE A 1 177 ? -9.149 9.494 13.072 1.00 96.44 177 ILE A N 1
ATOM 1462 C CA . ILE A 1 177 ? -7.971 10.328 13.356 1.00 96.44 177 ILE A CA 1
ATOM 1463 C C . ILE A 1 177 ? -8.098 11.623 12.550 1.00 96.44 177 ILE A C 1
ATOM 1465 O O . ILE A 1 177 ? -8.271 11.574 11.337 1.00 96.44 177 ILE A O 1
ATOM 1469 N N . THR A 1 178 ? -7.990 12.774 13.214 1.00 96.00 178 THR A N 1
ATOM 1470 C CA . THR A 1 178 ? -8.102 14.082 12.550 1.00 96.00 178 THR A CA 1
ATOM 1471 C C . THR A 1 178 ? -6.909 14.368 11.637 1.00 96.00 178 THR A C 1
ATOM 1473 O O . THR A 1 178 ? -5.813 13.839 11.853 1.00 96.00 178 THR A O 1
ATOM 1476 N N . GLU A 1 179 ? -7.101 15.231 10.635 1.00 94.12 179 GLU A N 1
ATOM 1477 C CA . GLU A 1 179 ? -6.074 15.566 9.639 1.00 94.12 179 GLU A CA 1
ATOM 1478 C C . GLU A 1 179 ? -4.766 16.059 10.273 1.00 94.12 179 GLU A C 1
ATOM 1480 O O . GLU A 1 179 ? -3.677 15.644 9.869 1.00 94.12 179 GLU A O 1
ATOM 1485 N N . GLU A 1 180 ? -4.859 16.861 11.336 1.00 94.31 180 GLU A N 1
ATOM 1486 C CA . GLU A 1 180 ? -3.707 17.415 12.054 1.00 94.31 180 GLU A CA 1
ATOM 1487 C C . GLU A 1 180 ? -2.874 16.324 12.739 1.00 94.31 180 GLU A C 1
ATOM 1489 O O . GLU A 1 180 ? -1.676 16.488 12.976 1.00 94.31 180 GLU A O 1
ATOM 1494 N N . ARG A 1 181 ? -3.498 15.187 13.065 1.00 95.50 181 ARG A N 1
ATOM 1495 C CA . ARG A 1 181 ? -2.844 14.062 13.738 1.00 95.50 181 ARG A CA 1
ATOM 1496 C C . ARG A 1 181 ? -2.307 13.015 12.770 1.00 95.50 181 ARG A C 1
ATOM 1498 O O . ARG A 1 181 ? -1.557 12.146 13.220 1.00 95.50 181 ARG A O 1
ATOM 1505 N N . LEU A 1 182 ? -2.614 13.091 11.474 1.00 95.62 182 LEU A N 1
ATOM 1506 C CA . LEU A 1 182 ? -2.168 12.099 10.488 1.00 95.62 182 LEU A CA 1
ATOM 1507 C C . LEU A 1 182 ? -0.639 11.956 10.416 1.00 95.62 182 LEU A C 1
ATOM 1509 O O . LEU A 1 182 ? -0.172 10.815 10.468 1.00 95.62 182 LEU A O 1
ATOM 1513 N N . PRO A 1 183 ? 0.173 13.038 10.379 1.00 95.25 183 PRO A N 1
ATOM 1514 C CA . PRO A 1 183 ? 1.631 12.900 10.355 1.00 95.25 183 PRO A CA 1
ATOM 1515 C C . PRO A 1 183 ? 2.171 12.207 11.611 1.00 95.25 183 PRO A C 1
ATOM 1517 O O . PRO A 1 183 ? 3.080 11.383 11.534 1.00 95.25 183 PRO A O 1
ATOM 1520 N N . HIS A 1 184 ? 1.575 12.492 12.771 1.00 94.25 184 HIS A N 1
ATOM 1521 C CA . HIS A 1 184 ? 1.954 11.867 14.037 1.00 94.25 184 HIS A CA 1
ATOM 1522 C C . HIS A 1 184 ? 1.549 10.394 14.103 1.00 94.25 184 HIS A C 1
ATOM 1524 O O . HIS A 1 184 ? 2.342 9.565 14.546 1.00 94.25 184 HIS A O 1
ATOM 1530 N N . ALA A 1 185 ? 0.343 10.054 13.644 1.00 94.38 185 ALA A N 1
ATOM 1531 C CA . ALA A 1 185 ? -0.090 8.668 13.543 1.00 94.38 185 ALA A CA 1
ATOM 1532 C C . ALA A 1 185 ? 0.839 7.897 12.599 1.00 94.38 185 ALA A C 1
ATOM 1534 O O . ALA A 1 185 ? 1.349 6.842 12.951 1.00 94.38 185 ALA A O 1
ATOM 1535 N N . PHE A 1 186 ? 1.165 8.457 11.438 1.00 95.44 186 PHE A N 1
ATOM 1536 C CA . PHE A 1 186 ? 2.074 7.810 10.497 1.00 95.44 186 PHE A CA 1
ATOM 1537 C C . PHE A 1 186 ? 3.472 7.605 11.072 1.00 95.44 186 PHE A C 1
ATOM 1539 O O . PHE A 1 186 ? 4.010 6.506 10.959 1.00 95.44 186 PHE A O 1
ATOM 1546 N N . HIS A 1 187 ? 4.013 8.594 11.787 1.00 93.81 187 HIS A N 1
ATOM 1547 C CA . HIS A 1 187 ? 5.277 8.449 12.503 1.00 93.81 187 HIS A CA 1
ATOM 1548 C C . HIS A 1 187 ? 5.289 7.240 13.449 1.00 93.81 187 HIS A C 1
ATOM 1550 O O . HIS A 1 187 ? 6.246 6.469 13.450 1.00 93.81 187 HIS A O 1
ATOM 1556 N N . GLN A 1 188 ? 4.214 7.026 14.213 1.00 91.62 188 GLN A N 1
ATOM 1557 C CA . GLN A 1 188 ? 4.121 5.906 15.158 1.00 91.62 188 GLN A CA 1
ATOM 1558 C C . GLN A 1 188 ? 4.179 4.529 14.482 1.00 91.62 188 GLN A C 1
ATOM 1560 O O . GLN A 1 188 ? 4.646 3.568 15.095 1.00 91.62 188 GLN A O 1
ATOM 1565 N N . TRP A 1 189 ? 3.697 4.429 13.242 1.00 93.31 189 TRP A N 1
ATOM 1566 C CA . TRP A 1 189 ? 3.615 3.169 12.501 1.00 93.31 189 TRP A CA 1
ATOM 1567 C C . TRP A 1 189 ? 4.799 2.949 11.547 1.00 93.31 189 TRP A C 1
ATOM 1569 O O . TRP A 1 189 ? 5.205 1.807 11.344 1.00 93.31 189 TRP A O 1
ATOM 1579 N N . PHE A 1 190 ? 5.358 4.019 10.978 1.00 94.25 190 PHE A N 1
ATOM 1580 C CA . PHE A 1 190 ? 6.350 3.965 9.895 1.00 94.25 190 PHE A CA 1
ATOM 1581 C C . PHE A 1 190 ? 7.716 4.554 10.275 1.00 94.25 190 PHE A C 1
ATOM 1583 O O . PHE A 1 190 ? 8.661 4.439 9.498 1.00 94.25 190 PHE A O 1
ATOM 1590 N N . GLY A 1 191 ? 7.842 5.189 11.445 1.00 89.75 191 GLY A N 1
ATOM 1591 C CA . GLY A 1 191 ? 9.087 5.801 11.925 1.00 89.75 191 GLY A CA 1
ATOM 1592 C C . GLY A 1 191 ? 9.469 7.110 11.225 1.00 89.75 191 GLY A C 1
ATOM 1593 O O . GLY A 1 191 ? 10.448 7.748 11.607 1.00 89.75 191 GLY A O 1
ATOM 1594 N N . GLU A 1 192 ? 8.701 7.553 10.229 1.00 87.38 192 GLU A N 1
ATOM 1595 C CA . GLU A 1 192 ? 8.959 8.796 9.499 1.00 87.38 192 GLU A CA 1
ATOM 1596 C C . GLU A 1 192 ? 8.605 10.011 10.368 1.00 87.38 192 GLU A C 1
ATOM 1598 O O . GLU A 1 192 ? 7.489 10.057 10.884 1.00 87.38 192 GLU A O 1
ATOM 1603 N N . PRO A 1 193 ? 9.514 10.976 10.596 1.00 86.75 193 PRO A N 1
ATOM 1604 C CA . PRO A 1 193 ? 9.227 12.134 11.436 1.00 86.75 193 PRO A CA 1
ATOM 1605 C C . PRO A 1 193 ? 7.977 12.891 10.963 1.00 86.75 193 PRO A C 1
ATOM 1607 O O . PRO A 1 193 ? 7.808 13.076 9.755 1.00 86.75 193 PRO A O 1
ATOM 1610 N N . PRO A 1 194 ? 7.125 13.383 11.882 1.00 84.94 194 PRO A N 1
ATOM 1611 C CA . PRO A 1 194 ? 5.991 14.214 11.508 1.00 84.94 194 PRO A CA 1
ATOM 1612 C C . PRO A 1 194 ? 6.504 15.451 10.769 1.00 84.94 194 PRO A C 1
ATOM 1614 O O . PRO A 1 194 ? 7.232 16.264 11.337 1.00 84.94 194 PRO A O 1
ATOM 1617 N N . SER A 1 195 ? 6.150 15.585 9.496 1.00 74.88 195 SER A N 1
ATOM 1618 C CA . SER A 1 195 ? 6.480 16.760 8.700 1.00 74.88 195 SER A CA 1
ATOM 1619 C C . SER A 1 195 ? 5.194 17.430 8.224 1.00 74.88 195 SER A C 1
ATOM 1621 O O . SER A 1 195 ? 4.299 16.788 7.677 1.00 74.88 195 SER A O 1
ATOM 1623 N N . ASN A 1 196 ? 5.093 18.743 8.438 1.00 53.19 196 ASN A N 1
ATOM 1624 C CA . ASN A 1 196 ? 3.939 19.555 8.032 1.00 53.19 196 ASN A CA 1
ATOM 1625 C C . ASN A 1 196 ? 4.005 19.971 6.549 1.00 53.19 196 ASN A C 1
ATOM 1627 O O . ASN A 1 196 ? 3.416 20.976 6.154 1.00 53.19 196 ASN A O 1
ATOM 1631 N N . HIS A 1 197 ? 4.767 19.265 5.711 1.00 44.78 197 HIS A N 1
ATOM 1632 C CA . HIS A 1 197 ? 5.071 19.761 4.374 1.00 44.78 197 HIS A CA 1
ATOM 1633 C C . HIS A 1 197 ? 3.903 19.555 3.399 1.00 44.78 197 HIS A C 1
ATOM 1635 O O . HIS A 1 197 ? 3.650 18.459 2.898 1.00 44.78 197 HIS A O 1
ATOM 1641 N N . VAL A 1 198 ? 3.249 20.670 3.057 1.00 41.56 198 VAL A N 1
ATOM 1642 C CA . VAL A 1 198 ? 2.781 20.924 1.689 1.00 41.56 198 VAL A CA 1
ATOM 1643 C C . VAL A 1 198 ? 4.012 20.777 0.792 1.00 41.56 198 VAL A C 1
ATOM 1645 O O . VAL A 1 198 ? 4.941 21.579 0.874 1.00 41.56 198 VAL A O 1
ATOM 1648 N N . VAL A 1 199 ? 4.076 19.698 0.015 1.00 40.47 199 VAL A N 1
ATOM 1649 C CA . VAL A 1 199 ? 5.219 19.399 -0.855 1.00 40.47 199 VAL A CA 1
ATOM 1650 C C . VAL A 1 199 ? 5.304 20.485 -1.930 1.00 40.47 199 VAL A C 1
ATOM 1652 O O . VAL A 1 199 ? 4.456 20.545 -2.817 1.00 40.47 199 VAL A O 1
ATOM 1655 N N . GLN A 1 200 ? 6.320 21.349 -1.861 1.00 27.70 200 GLN A N 1
ATOM 1656 C CA . GLN A 1 200 ? 6.801 22.032 -3.060 1.00 27.70 200 GLN A CA 1
ATOM 1657 C C . GLN A 1 200 ? 7.659 21.036 -3.848 1.00 27.70 200 GLN A C 1
ATOM 1659 O O . GLN A 1 200 ? 8.499 20.364 -3.243 1.00 27.70 200 GLN A O 1
ATOM 1664 N N . PRO A 1 201 ? 7.464 20.915 -5.171 1.00 33.59 201 PRO A N 1
ATOM 1665 C CA . PRO A 1 201 ? 8.238 19.996 -5.986 1.00 33.59 201 PRO A CA 1
ATOM 1666 C C . PRO A 1 201 ? 9.711 20.403 -5.951 1.00 33.59 201 PRO A C 1
ATOM 1668 O O . PRO A 1 201 ? 10.078 21.540 -6.254 1.00 33.59 201 PRO A O 1
ATOM 1671 N N . THR A 1 202 ? 10.558 19.464 -5.542 1.00 38.00 202 THR A N 1
ATOM 1672 C CA . THR A 1 202 ? 12.005 19.623 -5.476 1.00 38.00 202 THR A CA 1
ATOM 1673 C C . THR A 1 202 ? 12.525 19.950 -6.872 1.00 38.00 202 THR A C 1
ATOM 1675 O O . THR A 1 202 ? 12.507 19.107 -7.767 1.00 38.00 202 THR A O 1
ATOM 1678 N N . ALA A 1 203 ? 12.985 21.186 -7.065 1.00 35.00 203 ALA A N 1
ATOM 1679 C CA . ALA A 1 203 ? 13.688 21.583 -8.271 1.00 35.00 203 ALA A CA 1
ATOM 1680 C C . ALA A 1 203 ? 14.898 20.662 -8.471 1.00 35.00 203 ALA A C 1
ATOM 1682 O O . ALA A 1 203 ? 15.787 20.579 -7.618 1.00 35.00 203 ALA A O 1
ATOM 1683 N N . VAL A 1 204 ? 14.918 19.976 -9.612 1.00 37.31 204 VAL A N 1
ATOM 1684 C CA . VAL A 1 204 ? 16.081 19.261 -10.130 1.00 37.31 204 VAL A CA 1
ATOM 1685 C C . VAL A 1 204 ? 17.236 20.262 -10.183 1.00 37.31 204 VAL A C 1
ATOM 1687 O O . VAL A 1 204 ? 17.245 21.189 -10.993 1.00 37.31 204 VAL A O 1
ATOM 1690 N N . ARG A 1 205 ? 18.205 20.123 -9.272 1.00 36.34 205 ARG A N 1
ATOM 1691 C CA . ARG A 1 205 ? 19.461 20.873 -9.340 1.00 36.34 205 ARG A CA 1
ATOM 1692 C C . ARG A 1 205 ? 20.217 20.391 -10.573 1.00 36.34 205 ARG A C 1
ATOM 1694 O O . ARG A 1 205 ? 20.868 19.352 -10.536 1.00 36.34 205 ARG A O 1
ATOM 1701 N N . ASN A 1 206 ? 20.136 21.173 -11.646 1.00 34.00 206 ASN A N 1
ATOM 1702 C CA . ASN A 1 206 ? 21.033 21.078 -12.788 1.00 34.00 206 ASN A CA 1
ATOM 1703 C C . ASN A 1 206 ? 22.481 21.200 -12.300 1.00 34.00 206 ASN A C 1
ATOM 1705 O O . ASN A 1 206 ? 22.929 22.272 -11.891 1.00 34.00 206 ASN A O 1
ATOM 1709 N N . VAL A 1 207 ? 23.220 20.095 -12.357 1.00 39.47 207 VAL A N 1
ATOM 1710 C CA . VAL A 1 207 ? 24.679 20.112 -12.304 1.00 39.47 207 VAL A CA 1
ATOM 1711 C C . VAL A 1 207 ? 25.159 20.417 -13.719 1.00 39.47 207 VAL A C 1
ATOM 1713 O O . VAL A 1 207 ? 25.449 19.516 -14.498 1.00 39.47 207 VAL A O 1
ATOM 1716 N N . ALA A 1 208 ? 25.224 21.701 -14.064 1.00 36.22 208 ALA A N 1
ATOM 1717 C CA . ALA A 1 208 ? 26.028 22.140 -15.195 1.00 36.22 208 ALA A CA 1
ATOM 1718 C C . ALA A 1 208 ? 27.501 22.106 -14.759 1.00 36.22 208 ALA A C 1
ATOM 1720 O O . ALA A 1 208 ? 27.965 22.950 -13.990 1.00 36.22 208 ALA A O 1
ATOM 1721 N N . ARG A 1 209 ? 28.228 21.078 -15.204 1.00 36.62 209 ARG A N 1
ATOM 1722 C CA . ARG A 1 209 ? 29.692 21.075 -15.228 1.00 36.62 209 ARG A CA 1
ATOM 1723 C C . ARG A 1 209 ? 30.149 21.773 -16.512 1.00 36.62 209 ARG A C 1
ATOM 1725 O O . ARG A 1 209 ? 29.752 21.338 -17.580 1.00 36.62 209 ARG A O 1
ATOM 1732 N N . ARG A 1 210 ? 30.994 22.792 -16.316 1.00 37.56 210 ARG A N 1
ATOM 1733 C CA . ARG A 1 210 ? 32.184 23.195 -17.095 1.00 37.56 210 ARG A CA 1
ATOM 1734 C C . ARG A 1 210 ? 32.097 23.165 -18.626 1.00 37.56 210 ARG A C 1
ATOM 1736 O O . ARG A 1 210 ? 32.067 22.085 -19.194 1.00 37.56 210 ARG A O 1
ATOM 1743 N N . ASP A 1 211 ? 32.279 24.346 -19.214 1.00 45.59 211 ASP A N 1
ATOM 1744 C CA . ASP A 1 211 ? 33.442 24.648 -20.063 1.00 45.59 211 ASP A CA 1
ATOM 1745 C C . ASP A 1 211 ? 34.081 25.959 -19.577 1.00 45.59 211 ASP A C 1
ATOM 1747 O O . ASP A 1 211 ? 33.308 26.866 -19.183 1.00 45.59 211 ASP A O 1
#